Protein AF-0000000071057490 (afdb_homodimer)

Radius of gyration: 34.48 Å; Cα contacts (8 Å, |Δi|>4): 664; chains: 2; bounding box: 101×82×71 Å

Organism: NCBI:txid439219

Solvent-accessible surface area (backbone atoms only — not comparable to full-atom values): 21122 Å² total; per-residue (Å²): 133,84,79,78,72,86,72,80,67,84,84,79,82,77,81,83,84,81,91,84,91,86,88,76,83,76,78,80,78,75,82,72,81,74,78,77,76,76,71,75,70,73,74,67,72,76,76,74,63,45,72,50,43,46,76,48,60,67,38,75,77,43,77,57,92,51,34,35,33,28,33,66,34,67,44,86,54,95,62,36,31,32,47,34,30,40,39,36,25,67,35,94,52,47,31,36,37,37,67,39,81,37,26,46,68,84,43,65,52,44,97,86,29,62,36,70,51,48,78,48,72,44,52,44,63,36,71,53,73,50,60,42,30,38,33,48,67,29,31,53,73,69,70,48,88,70,81,47,34,43,34,29,27,41,35,36,26,40,56,42,79,42,77,77,48,74,44,40,36,37,36,36,48,73,72,86,124,138,84,85,78,73,82,77,84,71,81,73,76,78,75,80,80,69,69,75,67,82,75,84,74,80,77,76,81,80,73,83,71,80,74,76,76,74,76,71,76,70,73,71,67,71,78,75,74,65,47,72,51,45,48,77,49,60,66,38,74,75,43,78,56,91,50,35,36,34,27,31,66,34,66,46,86,52,96,61,36,32,32,47,34,30,40,39,37,25,67,34,95,52,47,30,37,35,36,66,40,82,38,28,46,69,85,43,64,52,43,97,86,29,62,36,70,52,47,77,47,73,43,53,43,63,36,70,51,73,50,61,42,29,36,33,46,66,30,30,53,73,68,70,48,87,71,81,47,36,43,33,29,27,41,35,36,27,40,55,44,79,40,76,75,46,73,43,40,36,37,37,37,48,72,71,86,124

Sequence (354 aa):
MKKKFLALLLTFFALCLLIACANNSQTDKSTSETKSSSQSKNQAKETNTLEFSTDDLDKVIYDKGGVKISFLGFEEGDYNHTLKFAYENQTDKDYDLQARNGAVNGIDESDDYDFIIYSDSLEANTSSEGGPKISLSALENADISQLETISFTLKIIYDITETIDEIPIQITVANQEMKKKFLALLLTFFALCLLIACANNSQTDKSTSETKSSSQSKNQAKETNTLEFSTDDLDKVIYDKGGVKISFLGFEEGDYNHTLKFAYENQTDKDYDLQARNGAVNGIDESDDYDFIIYSDSLEANTSSEGGPKISLSALENADISQLETISFTLKIIYDITETIDEIPIQITVANQE

pLDDT: mean 77.79, std 30.37, range [19.75, 98.94]

Foldseek 3Di:
DCDDDDPVVDDDPDPDDDDDDDDDDDPDPDPPPPPPPPPPPPPPPPPDDDDDDQPPAQQWPDDPDQKTKGWHGWADDDFKIWGKIKITHAAQFKKKKDWAQKDWPNHTDDPLAPFKDDIDMDHYRDIDMGGIIGGPVSCVSVVNPDTDDIDTDIDIGGDDDDDPDDDDDDDDDDDDD/DDDPDDDPDPPVPDDPVPPDDDDDDDDDPPPPPPPPPPPPPPPPPPPDDDDDDQPPAQQWPDDPDQKTKGWHGWADDDFWIWGKIKITHAAQFKKKKDWAQKDWPNHTDDPLAPFKDDIDMDHHRDIDMGGIIGGPVSCVSVVNPDTDDIDTDIDIGGDDDDDPDDDDDDDDDDDDD

Secondary structure (DSSP, 8-state):
-----------------------------------------------PPEEEETT-TT-EEEEETTEEEEEEEEE--SSEEEEEEEEEE-SSS-EEEEEEEEEETTEEP-SS---EE-EEEE-TTEEEEE--EEEHHHHHHTT--S--EEEEEEEEEEEEEEEEEEEEEEEE-----/-----------------GGG---------------------------PPEEEETT-TT-EEEEETTEEEEEEEEE--SSEEEEEEEEEE-SSS-EEEEEEEEEETTEEP-SS---EE-EEEE-TTEEEEE--EEEHHHHHHTT--S--EEEEEEEEEEEEEEEEEEEEEEEE-----

Nearest PDB structures (foldseek):
  1l4i-assembly1_B  TM=5.585E-01  e=4.517E-01  Escherichia coli
  4dwh-assembly1_A  TM=5.228E-01  e=6.270E-01  Escherichia coli
  3bwu-assembly1_C  TM=5.186E-01  e=7.804E-01  Escherichia coli K-12
  7szo-assembly2_I  TM=4.561E-01  e=1.083E+00  Escherichia coli
  4j3o-assembly1_C  TM=4.600E-01  e=2.599E+00  Escherichia coli K-12

Structure (mmCIF, N/CA/C/O backbone):
data_AF-0000000071057490-model_v1
#
loop_
_entity.id
_entity.type
_entity.pdbx_description
1 polymer 'DUF5067 domain-containing protein'
#
loop_
_atom_site.group_PDB
_atom_site.id
_atom_site.type_symbol
_atom_site.label_atom_id
_atom_site.label_alt_id
_atom_site.label_comp_id
_atom_site.label_asym_id
_atom_site.label_entity_id
_atom_site.label_seq_id
_atom_site.pdbx_PDB_ins_code
_atom_site.Cartn_x
_atom_site.Cartn_y
_atom_site.Cartn_z
_atom_site.occupancy
_atom_site.B_iso_or_equiv
_atom_site.auth_seq_id
_atom_site.auth_comp_id
_atom_site.auth_asym_id
_atom_site.auth_atom_id
_atom_site.pdbx_PDB_model_num
ATOM 1 N N . MET A 1 1 ? 25.469 -37.812 30.062 1 19.75 1 MET A N 1
ATOM 2 C CA . MET A 1 1 ? 24.719 -38.5 31.109 1 19.75 1 MET A CA 1
ATOM 3 C C . MET A 1 1 ? 23.25 -38.062 31.094 1 19.75 1 MET A C 1
ATOM 5 O O . MET A 1 1 ? 22.875 -37.125 30.375 1 19.75 1 MET A O 1
ATOM 9 N N . LYS A 1 2 ? 22.578 -37.938 32.25 1 26.22 2 LYS A N 1
ATOM 10 C CA . LYS A 1 2 ? 21.375 -38.344 32.938 1 26.22 2 LYS A CA 1
ATOM 11 C C . LYS A 1 2 ? 20.266 -37.312 32.781 1 26.22 2 LYS A C 1
ATOM 13 O O . LYS A 1 2 ? 19.891 -36.656 33.75 1 26.22 2 LYS A O 1
ATOM 18 N N . LYS A 1 3 ? 20.188 -36.594 31.578 1 23.62 3 LYS A N 1
ATOM 19 C CA . LYS A 1 3 ? 19.391 -35.375 31.609 1 23.62 3 LYS A CA 1
ATOM 20 C C . LYS A 1 3 ? 17.922 -35.688 31.875 1 23.62 3 LYS A C 1
ATOM 22 O O . LYS A 1 3 ? 17.344 -36.562 31.219 1 23.62 3 LYS A O 1
ATOM 27 N N . LYS A 1 4 ? 17.266 -35.156 32.812 1 25.94 4 LYS A N 1
ATOM 28 C CA . LYS A 1 4 ? 16.172 -35.312 33.781 1 25.94 4 LYS A CA 1
ATOM 29 C C . LYS A 1 4 ? 14.82 -35.188 33.062 1 25.94 4 LYS A C 1
ATOM 31 O O . LYS A 1 4 ? 13.773 -35.469 33.656 1 25.94 4 LYS A O 1
ATOM 36 N N . PHE A 1 5 ? 14.742 -34.438 31.875 1 22.05 5 PHE A N 1
ATOM 37 C CA . PHE A 1 5 ? 13.578 -33.594 32 1 22.05 5 PHE A CA 1
ATOM 38 C C . PHE A 1 5 ? 12.289 -34.406 31.922 1 22.05 5 PHE A C 1
ATOM 40 O O . PHE A 1 5 ? 11.398 -34.219 32.75 1 22.05 5 PHE A O 1
ATOM 47 N N . LEU A 1 6 ? 11.805 -34.688 30.672 1 25.38 6 LEU A N 1
ATOM 48 C CA . LEU A 1 6 ? 10.578 -34.156 30.094 1 25.38 6 LEU A CA 1
ATOM 49 C C . LEU A 1 6 ? 9.43 -35.156 30.266 1 25.38 6 LEU A C 1
ATOM 51 O O . LEU A 1 6 ? 9.07 -35.875 29.328 1 25.38 6 LEU A O 1
ATOM 55 N N . ALA A 1 7 ? 9.273 -35.812 31.438 1 26.48 7 ALA A N 1
ATOM 56 C CA . ALA A 1 7 ? 8.414 -37 31.5 1 26.48 7 ALA A CA 1
ATOM 57 C C . ALA A 1 7 ? 6.941 -36.594 31.547 1 26.48 7 ALA A C 1
ATOM 59 O O . ALA A 1 7 ? 6.281 -36.781 32.562 1 26.48 7 ALA A O 1
ATOM 60 N N . LEU A 1 8 ? 6.465 -35.5 30.891 1 27.38 8 LEU A N 1
ATOM 61 C CA . LEU A 1 8 ? 5.184 -35 31.391 1 27.38 8 LEU A CA 1
ATOM 62 C C . LEU A 1 8 ? 4.078 -36.031 31.109 1 27.38 8 LEU A C 1
ATOM 64 O O . LEU A 1 8 ? 3.564 -36.094 30 1 27.38 8 LEU A O 1
ATOM 68 N N . LEU A 1 9 ? 4.086 -37.281 31.438 1 24.61 9 LEU A N 1
ATOM 69 C CA . LEU A 1 9 ? 3.135 -38.25 30.953 1 24.61 9 LEU A CA 1
ATOM 70 C C . LEU A 1 9 ? 1.786 -38.094 31.641 1 24.61 9 LEU A C 1
ATOM 72 O O . LEU A 1 9 ? 0.888 -38.938 31.469 1 24.61 9 LEU A O 1
ATOM 76 N N . LEU A 1 10 ? 1.421 -36.812 32.281 1 26.03 10 LEU A N 1
ATOM 77 C CA . LEU A 1 10 ? 0.544 -37.156 33.375 1 26.03 10 LEU A CA 1
ATOM 78 C C . LEU A 1 10 ? -0.677 -37.938 32.906 1 26.03 10 LEU A C 1
ATOM 80 O O . LEU A 1 10 ? -1.116 -37.75 31.75 1 26.03 10 LEU A O 1
ATOM 84 N N . THR A 1 11 ? -1.466 -38.594 33.844 1 24.05 11 THR A N 1
ATOM 85 C CA . THR A 1 11 ? -2.291 -39.719 34.25 1 24.05 11 THR A CA 1
ATOM 86 C C . THR A 1 11 ? -3.738 -39.531 33.812 1 24.05 11 THR A C 1
ATOM 88 O O . THR A 1 11 ? -4.18 -38.406 33.594 1 24.05 11 THR A O 1
ATOM 91 N N . PHE A 1 12 ? -4.555 -40.594 33.688 1 25.7 12 PHE A N 1
ATOM 92 C CA . PHE A 1 12 ? -5.621 -41.438 33.156 1 25.7 12 PHE A CA 1
ATOM 93 C C . PHE A 1 12 ? -6.941 -41.125 33.875 1 25.7 12 PHE A C 1
ATOM 95 O O . PHE A 1 12 ? -7.918 -41.875 33.688 1 25.7 12 PHE A O 1
ATOM 102 N N . PHE A 1 13 ? -7.109 -39.875 34.594 1 24.19 13 PHE A N 1
ATOM 103 C CA . PHE A 1 13 ? -8.023 -40.188 35.688 1 24.19 13 PHE A CA 1
ATOM 104 C C . PHE A 1 13 ? -9.406 -40.531 35.156 1 24.19 13 PHE A C 1
ATOM 106 O O . PHE A 1 13 ? -9.93 -39.812 34.281 1 24.19 13 PHE A O 1
ATOM 113 N N . ALA A 1 14 ? -9.961 -41.656 35.531 1 24.67 14 ALA A N 1
ATOM 114 C CA . ALA A 1 14 ? -11.078 -42.562 35.375 1 24.67 14 ALA A CA 1
ATOM 115 C C . ALA A 1 14 ? -12.391 -41.938 35.812 1 24.67 14 ALA A C 1
ATOM 117 O O . ALA A 1 14 ? -12.656 -41.875 37.031 1 24.67 14 ALA A O 1
ATOM 118 N N . LEU A 1 15 ? -12.758 -40.719 35.219 1 25.06 15 LEU A N 1
ATOM 119 C CA . LEU A 1 15 ? -13.945 -40.125 35.812 1 25.06 15 LEU A CA 1
ATOM 120 C C . LEU A 1 15 ? -15.086 -41.125 35.906 1 25.06 15 LEU A C 1
ATOM 122 O O . LEU A 1 15 ? -15.383 -41.844 34.938 1 25.06 15 LEU A O 1
ATOM 126 N N . CYS A 1 16 ? -15.711 -41.125 37.094 1 23.33 16 CYS A N 1
ATOM 127 C CA . CYS A 1 16 ? -16.656 -41.906 37.875 1 23.33 16 CYS A CA 1
ATOM 128 C C . CYS A 1 16 ? -18 -42.031 37.156 1 23.33 16 CYS A C 1
ATOM 130 O O . CYS A 1 16 ? -18.406 -41.125 36.438 1 23.33 16 CYS A O 1
ATOM 132 N N . LEU A 1 17 ? -18.719 -43.156 37.469 1 23.39 17 LEU A N 1
ATOM 133 C CA . LEU A 1 17 ? -19.719 -44.094 37.031 1 23.39 17 LEU A CA 1
ATOM 134 C C . LEU A 1 17 ? -21.109 -43.469 37.062 1 23.39 17 LEU A C 1
ATOM 136 O O . LEU A 1 17 ? -21.875 -43.594 36.094 1 23.39 17 LEU A O 1
ATOM 140 N N . LEU A 1 18 ? -21.703 -43.188 38.344 1 21.59 18 LEU A N 1
ATOM 141 C CA . LEU A 1 18 ? -22.844 -44 38.719 1 21.59 18 LEU A CA 1
ATOM 142 C C . LEU A 1 18 ? -24.141 -43.438 38.125 1 21.59 18 LEU A C 1
ATOM 144 O O . LEU A 1 18 ? -24.906 -44.156 37.5 1 21.59 18 LEU A O 1
ATOM 148 N N . ILE A 1 19 ? -24.906 -42.406 38.906 1 24.92 19 ILE A N 1
ATOM 149 C CA . ILE A 1 19 ? -26.141 -42.75 39.625 1 24.92 19 ILE A CA 1
ATOM 150 C C . ILE A 1 19 ? -27.328 -42.594 38.656 1 24.92 19 ILE A C 1
ATOM 152 O O . ILE A 1 19 ? -27.312 -41.719 37.781 1 24.92 19 ILE A O 1
ATOM 156 N N . ALA A 1 20 ? -28.547 -43.312 38.969 1 24 20 ALA A N 1
ATOM 157 C CA . ALA A 1 20 ? -29.688 -44 38.406 1 24 20 ALA A CA 1
ATOM 158 C C . ALA A 1 20 ? -30.812 -43.031 38.062 1 24 20 ALA A C 1
ATOM 160 O O . ALA A 1 20 ? -31.312 -43.031 36.938 1 24 20 ALA A O 1
ATOM 161 N N . CYS A 1 21 ? -31.656 -42.531 39.156 1 24.22 21 CYS A N 1
ATOM 162 C CA . CYS A 1 21 ? -33.062 -42.875 39.188 1 24.22 21 CYS A CA 1
ATOM 163 C C . CYS A 1 21 ? -33.875 -41.906 38.312 1 24.22 21 CYS A C 1
ATOM 165 O O . CYS A 1 21 ? -33.406 -40.844 37.969 1 24.22 21 CYS A O 1
ATOM 167 N N . ALA A 1 22 ? -35.281 -41.531 38.844 1 22.08 22 ALA A N 1
ATOM 168 C CA . ALA A 1 22 ? -36.656 -41.812 38.5 1 22.08 22 ALA A CA 1
ATOM 169 C C . ALA A 1 22 ? -37.312 -40.594 37.812 1 22.08 22 ALA A C 1
ATOM 171 O O . ALA A 1 22 ? -37.969 -40.75 36.781 1 22.08 22 ALA A O 1
ATOM 172 N N . ASN A 1 23 ? -37.625 -39.406 38.594 1 22.94 23 ASN A N 1
ATOM 173 C CA . ASN A 1 23 ? -39.031 -39.031 38.75 1 22.94 23 ASN A CA 1
ATOM 174 C C . ASN A 1 23 ? -39.531 -38.219 37.562 1 22.94 23 ASN A C 1
ATOM 176 O O . ASN A 1 23 ? -38.75 -37.5 36.906 1 22.94 23 ASN A O 1
ATOM 180 N N . ASN A 1 24 ? -40.969 -38.156 37.312 1 22.31 24 ASN A N 1
ATOM 181 C CA . ASN A 1 24 ? -42 -38.062 36.312 1 22.31 24 ASN A CA 1
ATOM 182 C C . ASN A 1 24 ? -42.312 -36.625 35.969 1 22.31 24 ASN A C 1
ATOM 184 O O . ASN A 1 24 ? -43.125 -36.344 35.062 1 22.31 24 ASN A O 1
ATOM 188 N N . SER A 1 25 ? -41.875 -35.562 36.781 1 22.62 25 SER A N 1
ATOM 189 C CA . SER A 1 25 ? -42.938 -34.562 36.781 1 22.62 25 SER A CA 1
ATOM 190 C C . SER A 1 25 ? -43.125 -33.938 35.406 1 22.62 25 SER A C 1
ATOM 192 O O . SER A 1 25 ? -42.156 -33.781 34.656 1 22.62 25 SER A O 1
ATOM 194 N N . GLN A 1 26 ? -44.344 -33.594 35 1 23.61 26 GLN A N 1
ATOM 195 C CA . GLN A 1 26 ? -45.156 -33.281 33.812 1 23.61 26 GLN A CA 1
ATOM 196 C C . GLN A 1 26 ? -44.844 -31.859 33.344 1 23.61 26 GLN A C 1
ATOM 198 O O . GLN A 1 26 ? -45.781 -31.047 33.188 1 23.61 26 GLN A O 1
ATOM 203 N N . THR A 1 27 ? -43.656 -31.266 33.531 1 23 27 THR A N 1
ATOM 204 C CA . THR A 1 27 ? -43.781 -29.828 33.344 1 23 27 THR A CA 1
ATOM 205 C C . THR A 1 27 ? -44.188 -29.5 31.906 1 23 27 THR A C 1
ATOM 207 O O . THR A 1 27 ? -43.75 -30.156 30.969 1 23 27 THR A O 1
ATOM 210 N N . ASP A 1 28 ? -45.25 -28.625 31.812 1 24 28 ASP A N 1
ATOM 211 C CA . ASP A 1 28 ? -46 -28 30.719 1 24 28 ASP A CA 1
ATOM 212 C C . ASP A 1 28 ? -45.062 -27.234 29.797 1 24 28 ASP A C 1
ATOM 214 O O . ASP A 1 28 ? -44.281 -26.391 30.234 1 24 28 ASP A O 1
ATOM 218 N N . LYS A 1 29 ? -44.688 -27.766 28.625 1 25.08 29 LYS A N 1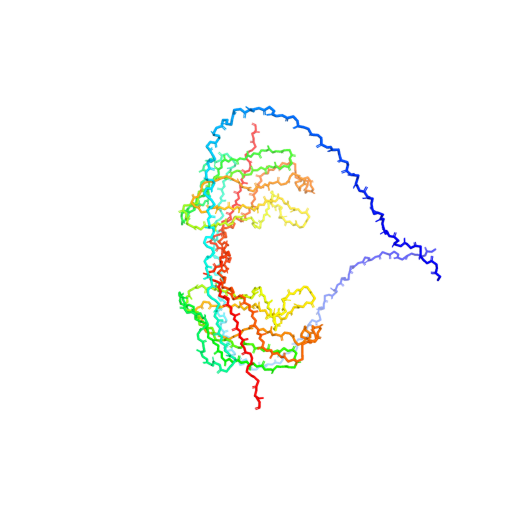
ATOM 219 C CA . LYS A 1 29 ? -43.781 -27.375 27.562 1 25.08 29 LYS A CA 1
ATOM 220 C C . LYS A 1 29 ? -44.219 -26.094 26.875 1 25.08 29 LYS A C 1
ATOM 222 O O 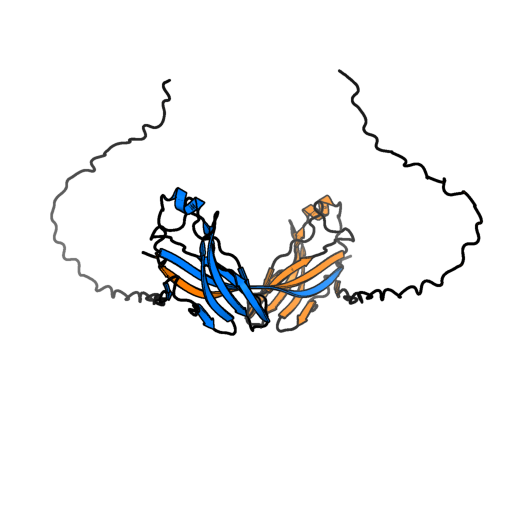. LYS A 1 29 ? -45.25 -26.047 26.25 1 25.08 29 LYS A O 1
ATOM 227 N N . SER A 1 30 ? -44.031 -24.906 27.641 1 25.75 30 SER A N 1
ATOM 228 C CA . SER A 1 30 ? -44.25 -23.656 26.906 1 25.75 30 SER A CA 1
ATOM 229 C C . SER A 1 30 ? -43.469 -23.641 25.594 1 25.75 30 SER A C 1
ATOM 231 O O . SER A 1 30 ? -42.312 -24.047 25.562 1 25.75 30 SER A O 1
ATOM 233 N N . THR A 1 31 ? -44.188 -23.531 24.438 1 25.38 31 THR A N 1
ATOM 234 C CA . THR A 1 31 ? -43.844 -23.562 23.016 1 25.38 31 THR A CA 1
ATOM 235 C C . THR A 1 31 ? -42.906 -22.406 22.672 1 25.38 31 THR A C 1
ATOM 237 O O . THR A 1 31 ? -43.281 -21.234 22.781 1 25.38 31 THR A O 1
ATOM 240 N N . SER A 1 32 ? -41.656 -22.391 23.203 1 25.7 32 SER A N 1
ATOM 241 C CA . SER A 1 32 ? -40.688 -21.391 22.797 1 25.7 32 SER A CA 1
ATOM 242 C C . SER A 1 32 ? -40.531 -21.359 21.281 1 25.7 32 SER A C 1
ATOM 244 O O . SER A 1 32 ? -40.219 -22.375 20.656 1 25.7 32 SER A O 1
ATOM 246 N N . GLU A 1 33 ? -41.281 -20.375 20.594 1 27.72 33 GLU A N 1
ATOM 247 C CA . GLU A 1 33 ? -41.094 -20.094 19.172 1 27.72 33 GLU A CA 1
ATOM 248 C C . GLU A 1 33 ? -39.625 -19.844 18.859 1 27.72 33 GLU A C 1
ATOM 250 O O . GLU A 1 33 ? -39 -18.984 19.484 1 27.72 33 GLU A O 1
ATOM 255 N N . THR A 1 34 ? -38.906 -20.875 18.547 1 28.08 34 THR A N 1
ATOM 256 C CA . THR A 1 34 ? -37.531 -20.859 18.031 1 28.08 34 THR A CA 1
ATOM 257 C C . THR A 1 34 ? -37.406 -19.938 16.812 1 28.08 34 THR A C 1
ATOM 259 O O . THR A 1 34 ? -38.094 -20.156 15.805 1 28.08 34 THR A O 1
ATOM 262 N N . LYS A 1 35 ? -37.219 -18.562 17.047 1 28.81 35 LYS A N 1
ATOM 263 C CA . LYS A 1 35 ? -36.75 -17.672 15.969 1 28.81 35 LYS A CA 1
ATOM 264 C C . LYS A 1 35 ? -35.656 -18.312 15.148 1 28.81 35 LYS A C 1
ATOM 266 O O . LYS A 1 35 ? -34.625 -18.75 15.695 1 28.81 35 LYS A O 1
ATOM 271 N N . SER A 1 36 ? -36.031 -18.875 13.969 1 27.59 36 SER A N 1
ATOM 272 C CA . SER A 1 36 ? -35.156 -19.422 12.922 1 27.59 36 SER A CA 1
ATOM 273 C C . SER A 1 36 ? -34.062 -18.438 12.562 1 27.59 36 SER A C 1
ATOM 275 O O . SER A 1 36 ? -34.312 -17.266 12.258 1 27.59 36 SER A O 1
ATOM 277 N N . SER A 1 37 ? -32.906 -18.5 13.32 1 30.33 37 SER A N 1
ATOM 278 C CA . SER A 1 37 ? -31.672 -17.859 12.898 1 30.33 37 SER A CA 1
ATOM 279 C C . SER A 1 37 ? -31.406 -18.109 11.414 1 30.33 37 SER A C 1
ATOM 281 O O . SER A 1 37 ? -31.344 -19.25 10.969 1 30.33 37 SER A O 1
ATOM 283 N N . SER A 1 38 ? -31.969 -17.203 10.609 1 31.58 38 SER A N 1
ATOM 284 C CA . SER A 1 38 ? -31.562 -17.156 9.203 1 31.58 38 SER A CA 1
ATOM 285 C C . SER A 1 38 ? -30.047 -17.188 9.07 1 31.58 38 SER A C 1
ATOM 287 O O . SER A 1 38 ? -29.359 -16.297 9.562 1 31.58 38 SER A O 1
ATOM 289 N N . GLN A 1 39 ? -29.422 -18.359 9.164 1 29.81 39 GLN A N 1
ATOM 290 C CA . GLN A 1 39 ? -28.047 -18.562 8.719 1 29.81 39 GLN A CA 1
ATOM 291 C C . GLN A 1 39 ? -27.828 -17.953 7.332 1 29.81 39 GLN A C 1
ATOM 293 O O . GLN A 1 39 ? -28.547 -18.297 6.387 1 29.81 39 GLN A O 1
ATOM 298 N N . SER A 1 40 ? -27.547 -16.672 7.312 1 34.28 40 SER A N 1
ATOM 299 C CA . SER A 1 40 ? -26.984 -16.156 6.07 1 34.28 40 SER A CA 1
ATOM 300 C C . SER A 1 40 ? -25.938 -17.109 5.492 1 34.28 40 SER A C 1
ATOM 302 O O . SER A 1 40 ? -24.922 -17.375 6.125 1 34.28 40 SER A O 1
ATOM 304 N N . LYS A 1 41 ? -26.469 -18.156 4.707 1 33.38 41 LYS A N 1
ATOM 305 C CA . LYS A 1 41 ? -25.547 -18.922 3.869 1 33.38 41 LYS A CA 1
ATOM 306 C C . LYS A 1 41 ? -24.562 -18.016 3.15 1 33.38 41 LYS A C 1
ATOM 308 O O . LYS A 1 41 ? -24.969 -17.094 2.426 1 33.38 41 LYS A O 1
ATOM 313 N N . ASN A 1 42 ? -23.438 -17.703 3.711 1 32.72 42 ASN A N 1
ATOM 314 C CA . ASN A 1 42 ? -22.312 -17.297 2.881 1 32.72 42 ASN A CA 1
ATOM 315 C C . ASN A 1 42 ? -22.297 -18.031 1.549 1 32.72 42 ASN A C 1
ATOM 317 O O . ASN A 1 42 ? -22.062 -19.25 1.51 1 32.72 42 ASN A O 1
ATOM 321 N N . GLN A 1 43 ? -23.281 -17.766 0.688 1 31.52 43 GLN A N 1
ATOM 322 C CA . GLN A 1 43 ? -23.031 -18.312 -0.642 1 31.52 43 GLN A CA 1
ATOM 323 C C . GLN A 1 43 ? -21.547 -18.234 -0.992 1 31.52 43 GLN A C 1
ATOM 325 O O . GLN A 1 43 ? -21.016 -17.141 -1.229 1 31.52 43 GLN A O 1
ATOM 330 N N . ALA A 1 44 ? -20.844 -19.109 -0.556 1 38.66 44 ALA A N 1
ATOM 331 C CA . ALA A 1 44 ? -19.484 -19.297 -1.066 1 38.66 44 ALA A CA 1
ATOM 332 C C . ALA A 1 44 ? -19.438 -19.156 -2.586 1 38.66 44 ALA A C 1
ATOM 334 O O . ALA A 1 44 ? -20.094 -19.922 -3.301 1 38.66 44 ALA A O 1
ATOM 335 N N . LYS A 1 45 ? -19.391 -17.969 -3.119 1 43.88 45 LYS A N 1
ATOM 336 C CA . LYS A 1 45 ? -19.078 -17.875 -4.543 1 43.88 45 LYS A CA 1
ATOM 337 C C . LYS A 1 45 ? -18.25 -19.078 -5 1 43.88 45 LYS A C 1
ATOM 339 O O . LYS A 1 45 ? -17.141 -19.281 -4.516 1 43.88 45 LYS A O 1
ATOM 344 N N . GLU A 1 46 ? -18.812 -20.094 -5.332 1 49.59 46 GLU A N 1
ATOM 345 C CA . GLU A 1 46 ? -18.094 -21.219 -5.93 1 49.59 46 GLU A CA 1
ATOM 346 C C . GLU A 1 46 ? -17 -20.719 -6.875 1 49.59 46 GLU A C 1
ATOM 348 O O . GLU A 1 46 ? -17.297 -20.234 -7.965 1 49.59 46 GLU A O 1
ATOM 353 N N . THR A 1 47 ? -16.031 -20.094 -6.395 1 65.81 47 THR A N 1
ATOM 354 C CA . THR A 1 47 ? -14.945 -19.703 -7.293 1 65.81 47 THR A CA 1
ATOM 355 C C . THR A 1 47 ? -14.43 -20.922 -8.07 1 65.81 47 THR A C 1
ATOM 357 O O . THR A 1 47 ? -13.984 -21.906 -7.473 1 65.81 47 THR A O 1
ATOM 360 N N . ASN A 1 48 ? -14.891 -21.062 -9.383 1 88.88 48 ASN A N 1
ATOM 361 C CA . ASN A 1 48 ? -14.438 -22.125 -10.266 1 88.88 48 ASN A CA 1
ATOM 362 C C . ASN A 1 48 ? -12.93 -22.047 -10.5 1 88.88 48 ASN A C 1
ATOM 364 O O . ASN A 1 48 ? -12.406 -21 -10.852 1 88.88 48 ASN A O 1
ATOM 368 N N . THR A 1 49 ? -12.227 -23.109 -10.203 1 97.44 49 THR A N 1
ATOM 369 C CA . THR A 1 49 ? -10.789 -23.25 -10.414 1 97.44 49 THR A CA 1
ATOM 370 C C . THR A 1 49 ? -10.469 -23.375 -11.898 1 97.44 49 THR A C 1
ATOM 372 O O . THR A 1 49 ? -11.102 -24.141 -12.617 1 97.44 49 THR A O 1
ATOM 375 N N . LEU A 1 50 ? -9.617 -22.562 -12.406 1 98.5 50 LEU A N 1
ATOM 376 C CA . LEU A 1 50 ? -9.102 -22.688 -13.766 1 98.5 50 LEU A CA 1
ATOM 377 C C . LEU A 1 50 ? -8.109 -23.844 -13.867 1 98.5 50 LEU A C 1
ATOM 379 O O . LEU A 1 50 ? -7.062 -23.828 -13.211 1 98.5 50 LEU A O 1
ATOM 383 N N . GLU A 1 51 ? -8.406 -24.812 -14.695 1 98.56 51 GLU A N 1
ATOM 384 C CA . GLU A 1 51 ? -7.543 -25.984 -14.859 1 98.56 51 GLU A CA 1
ATOM 385 C C . GLU A 1 51 ? -6.973 -26.062 -16.266 1 98.56 51 GLU A C 1
ATOM 387 O O . GLU A 1 51 ? -7.695 -25.859 -17.25 1 98.56 51 GLU A O 1
ATOM 392 N N . PHE A 1 52 ? -5.688 -26.312 -16.391 1 98.62 52 PHE A N 1
ATOM 393 C CA . PHE A 1 52 ? -5.051 -26.547 -17.688 1 98.62 52 PHE A CA 1
ATOM 394 C C . PHE A 1 52 ? -3.725 -27.281 -17.516 1 98.62 52 PHE A C 1
ATOM 396 O O . PHE A 1 52 ? -3.311 -27.562 -16.391 1 98.62 52 PHE A O 1
ATOM 403 N N . SER A 1 53 ? -3.111 -27.672 -18.609 1 98.62 53 SER A N 1
ATOM 404 C CA . SER A 1 53 ? -1.836 -28.375 -18.609 1 98.62 53 SER A CA 1
ATOM 405 C C . SER A 1 53 ? -0.703 -27.484 -19.094 1 98.62 53 SER A C 1
ATOM 407 O O . SER A 1 53 ? -0.947 -26.469 -19.766 1 98.62 53 SER A O 1
ATOM 409 N N . THR A 1 54 ? 0.519 -27.906 -18.781 1 98.44 54 THR A N 1
ATOM 410 C CA . THR A 1 54 ? 1.676 -27.109 -19.188 1 98.44 54 THR A CA 1
ATOM 411 C C . THR A 1 54 ? 1.843 -27.141 -20.703 1 98.44 54 THR A C 1
ATOM 413 O O . THR A 1 54 ? 2.605 -26.344 -21.25 1 98.44 54 THR A O 1
ATOM 416 N N . ASP A 1 55 ? 1.163 -28.016 -21.406 1 97.56 55 ASP A N 1
ATOM 417 C CA . ASP A 1 55 ? 1.245 -28.031 -22.859 1 97.56 55 ASP A CA 1
ATOM 418 C C . ASP A 1 55 ? 0.122 -27.203 -23.484 1 97.56 55 ASP A C 1
ATOM 420 O O . ASP A 1 55 ? 0.051 -27.062 -24.719 1 97.56 55 ASP A O 1
ATOM 424 N N . ASP A 1 56 ? -0.742 -26.625 -22.734 1 97.94 56 ASP A N 1
ATOM 425 C CA . ASP A 1 56 ? -1.814 -25.766 -23.219 1 97.94 56 ASP A CA 1
ATOM 426 C C . ASP A 1 56 ? -1.312 -24.344 -23.469 1 97.94 56 ASP A C 1
ATOM 428 O O . ASP A 1 56 ? -1.757 -23.406 -22.812 1 97.94 56 ASP A O 1
ATOM 432 N N . LEU A 1 57 ? -0.535 -24.172 -24.453 1 98.06 57 LEU A N 1
ATOM 433 C CA . LEU A 1 57 ? 0.064 -22.891 -24.766 1 98.06 57 LEU A CA 1
ATOM 434 C C . LEU A 1 57 ? -1.005 -21.875 -25.156 1 98.06 57 LEU A C 1
ATOM 436 O O . LEU A 1 57 ? -2.039 -22.234 -25.719 1 98.06 57 LEU A O 1
ATOM 440 N N . ASP A 1 58 ? -0.833 -20.625 -24.781 1 97.75 58 ASP A N 1
ATOM 441 C CA . ASP A 1 58 ? -1.663 -19.469 -25.094 1 97.75 58 ASP A CA 1
ATOM 442 C C . ASP A 1 58 ? -2.984 -19.516 -24.328 1 97.75 58 ASP A C 1
ATOM 444 O O . ASP A 1 58 ? -3.922 -18.781 -24.641 1 97.75 58 ASP A O 1
ATOM 448 N N . LYS A 1 59 ? -2.994 -20.484 -23.406 1 98.44 59 LYS A N 1
ATOM 449 C CA . LYS A 1 59 ? -4.156 -20.5 -22.516 1 98.44 59 LYS A CA 1
ATOM 450 C C . LYS A 1 59 ? -4.379 -19.125 -21.875 1 98.44 59 LYS A C 1
ATOM 452 O O . LYS A 1 59 ? -3.463 -18.562 -21.281 1 98.44 59 LYS A O 1
ATOM 457 N N . VAL A 1 60 ? -5.605 -18.562 -22.031 1 98.81 60 VAL A N 1
ATOM 458 C CA . VAL A 1 60 ? -5.945 -17.312 -21.375 1 98.81 60 VAL A CA 1
ATOM 459 C C . VAL A 1 60 ? -6.289 -17.562 -19.906 1 98.81 60 VAL A C 1
ATOM 461 O O . VAL A 1 60 ? -7.203 -18.344 -19.609 1 98.81 60 VAL A O 1
ATOM 464 N N . ILE A 1 61 ? -5.535 -16.969 -19.047 1 98.62 61 ILE A N 1
ATOM 465 C CA . ILE A 1 61 ? -5.699 -17.141 -17.609 1 98.62 61 ILE A CA 1
ATOM 466 C C . ILE A 1 61 ? -6.645 -16.062 -17.078 1 98.62 61 ILE A C 1
ATOM 468 O O . ILE A 1 61 ? -7.484 -16.344 -16.219 1 98.62 61 ILE A O 1
ATOM 472 N N . TYR A 1 62 ? -6.477 -14.852 -17.562 1 98.69 62 TYR A N 1
ATOM 473 C CA . TYR A 1 62 ? -7.25 -13.688 -17.141 1 98.69 62 TYR A CA 1
ATOM 474 C C . TYR A 1 62 ? -7.383 -12.688 -18.281 1 98.69 62 TYR A C 1
ATOM 476 O O . TYR A 1 62 ? -6.414 -12.422 -19 1 98.69 62 TYR A O 1
ATOM 484 N N . ASP A 1 63 ? -8.602 -12.164 -18.516 1 98.38 63 ASP A N 1
ATOM 485 C CA . ASP A 1 63 ? -8.859 -11.164 -19.547 1 98.38 63 ASP A CA 1
ATOM 486 C C . ASP A 1 63 ? -10.062 -10.289 -19.156 1 98.38 63 ASP A C 1
ATOM 488 O O . ASP A 1 63 ? -11.172 -10.523 -19.641 1 98.38 63 ASP A O 1
ATOM 492 N N . LYS A 1 64 ? -9.781 -9.43 -18.344 1 96.88 64 LYS A N 1
ATOM 493 C CA . LYS A 1 64 ? -10.844 -8.547 -17.859 1 96.88 64 LYS A CA 1
ATOM 494 C C . LYS A 1 64 ? -10.312 -7.137 -17.625 1 96.88 64 LYS A C 1
ATOM 496 O O . LYS A 1 64 ? -9.195 -6.969 -17.125 1 96.88 64 LYS A O 1
ATOM 501 N N . GLY A 1 65 ? -11.047 -6.094 -17.984 1 94.38 65 GLY A N 1
ATOM 502 C CA . GLY A 1 65 ? -10.781 -4.727 -17.578 1 94.38 65 GLY A CA 1
ATOM 503 C C . GLY A 1 65 ? -9.5 -4.16 -18.172 1 94.38 65 GLY A C 1
ATOM 504 O O . GLY A 1 65 ? -8.812 -3.363 -17.531 1 94.38 65 GLY A O 1
ATOM 505 N N . GLY A 1 66 ? -9.016 -4.633 -19.328 1 97.12 66 GLY A N 1
ATOM 506 C CA . GLY A 1 66 ? -7.812 -4.129 -19.969 1 97.12 66 GLY A CA 1
ATOM 507 C C . GLY A 1 66 ? -6.559 -4.871 -19.547 1 97.12 66 GLY A C 1
ATOM 508 O O . GLY A 1 66 ? -5.461 -4.547 -20 1 97.12 66 GLY A O 1
ATOM 509 N N . VAL A 1 67 ? -6.758 -5.793 -18.656 1 98.06 67 VAL A N 1
ATOM 510 C CA . VAL A 1 67 ? -5.648 -6.637 -18.234 1 98.06 67 VAL A CA 1
ATOM 511 C C . VAL A 1 67 ? -5.812 -8.039 -18.812 1 98.06 67 VAL A C 1
ATOM 513 O O . VAL A 1 67 ? -6.887 -8.633 -18.719 1 98.06 67 VAL A O 1
ATOM 516 N N . LYS A 1 68 ? -4.777 -8.523 -19.406 1 98.75 68 LYS A N 1
ATOM 517 C CA . LYS A 1 68 ? -4.785 -9.867 -19.984 1 98.75 68 LYS A CA 1
ATOM 518 C C . LYS A 1 68 ? -3.539 -10.648 -19.562 1 98.75 68 LYS A C 1
ATOM 520 O O . LYS A 1 68 ? -2.428 -10.117 -19.594 1 98.75 68 LYS A O 1
ATOM 525 N N . ILE A 1 69 ? -3.723 -11.875 -19.078 1 98.81 69 ILE A N 1
ATOM 526 C CA . ILE A 1 69 ? -2.652 -12.797 -18.719 1 98.81 69 ILE A CA 1
ATOM 527 C C . ILE A 1 69 ? -2.832 -14.117 -19.469 1 98.81 69 ILE A C 1
ATOM 529 O O . ILE A 1 69 ? -3.916 -14.703 -19.453 1 98.81 69 ILE A O 1
ATOM 533 N N . SER A 1 70 ? -1.84 -14.508 -20.156 1 98.94 70 SER A N 1
ATOM 534 C CA . SER A 1 70 ? -1.875 -15.773 -20.875 1 98.94 70 SER A CA 1
ATOM 535 C C . SER A 1 70 ? -0.647 -16.625 -20.562 1 98.94 70 SER A C 1
ATOM 537 O O . SER A 1 70 ? 0.403 -16.094 -20.203 1 98.94 70 SER A O 1
ATOM 539 N N . PHE A 1 71 ? -0.843 -17.906 -20.766 1 98.88 71 PHE A N 1
ATOM 540 C CA . PHE A 1 71 ? 0.21 -18.875 -20.469 1 98.88 71 PHE A CA 1
ATOM 541 C C . PHE A 1 71 ? 1.112 -19.078 -21.688 1 98.88 71 PHE A C 1
ATOM 543 O O . PHE A 1 71 ? 0.632 -19.359 -22.781 1 98.88 71 PHE A O 1
ATOM 550 N N . LEU A 1 72 ? 2.438 -18.922 -21.469 1 98.75 72 LEU A N 1
ATOM 551 C CA . LEU A 1 72 ? 3.396 -19.031 -22.562 1 98.75 72 LEU A CA 1
ATOM 552 C C . LEU A 1 72 ? 4.09 -20.391 -22.531 1 98.75 72 LEU A C 1
ATOM 554 O O . LEU A 1 72 ? 4.656 -20.828 -23.531 1 98.75 72 LEU A O 1
ATOM 558 N N . GLY A 1 73 ? 4.168 -20.984 -21.312 1 98.38 73 GLY A N 1
ATOM 559 C CA . GLY A 1 73 ? 4.828 -22.281 -21.25 1 98.38 73 GLY A CA 1
ATOM 560 C C . GLY A 1 73 ? 5.492 -22.547 -19.906 1 98.38 73 GLY A C 1
ATOM 561 O O . GLY A 1 73 ? 5.438 -21.703 -19 1 98.38 73 GLY A O 1
ATOM 562 N N . PHE A 1 74 ? 5.953 -23.719 -19.781 1 98.44 74 PHE A N 1
ATOM 563 C CA . PHE A 1 74 ? 6.66 -24.219 -18.609 1 98.44 74 PHE A CA 1
ATOM 564 C C . PHE A 1 74 ? 8.141 -24.406 -18.906 1 98.44 74 PHE A C 1
ATOM 566 O O . PHE A 1 74 ? 8.508 -25.125 -19.828 1 98.44 74 PHE A O 1
ATOM 573 N N . GLU A 1 75 ? 8.992 -23.641 -18.109 1 97.44 75 GLU A N 1
ATOM 574 C CA . GLU A 1 75 ? 10.438 -23.703 -18.312 1 97.44 75 GLU A CA 1
ATOM 575 C C . GLU A 1 75 ? 11.148 -24.344 -17.125 1 97.44 75 GLU A C 1
ATOM 577 O O . GLU A 1 75 ? 11.023 -23.875 -16 1 97.44 75 GLU A O 1
ATOM 582 N N . GLU A 1 76 ? 11.898 -25.375 -17.422 1 95.56 76 GLU A N 1
ATOM 583 C CA . GLU A 1 76 ? 12.695 -26.031 -16.391 1 95.56 76 GLU A CA 1
ATOM 584 C C . GLU A 1 76 ? 14.055 -25.359 -16.234 1 95.56 76 GLU A C 1
ATOM 586 O O . GLU A 1 76 ? 14.695 -25.016 -17.219 1 95.56 76 GLU A O 1
ATOM 591 N N . GLY A 1 77 ? 14.375 -25.047 -14.945 1 95.44 77 GLY A N 1
ATOM 592 C CA . GLY A 1 77 ? 15.688 -24.5 -14.648 1 95.44 77 GLY A CA 1
ATOM 593 C C . GLY A 1 77 ? 16.422 -25.266 -13.562 1 95.44 77 GLY A C 1
ATOM 594 O O . GLY A 1 77 ? 15.883 -26.203 -12.984 1 95.44 77 GLY A O 1
ATOM 595 N N . ASP A 1 78 ? 17.703 -24.844 -13.32 1 94.94 78 ASP A N 1
ATOM 596 C CA . ASP A 1 78 ? 18.578 -25.547 -12.391 1 94.94 78 ASP A CA 1
ATOM 597 C C . ASP A 1 78 ? 18.188 -25.266 -10.945 1 94.94 78 ASP A C 1
ATOM 599 O O . ASP A 1 78 ? 18.391 -26.109 -10.062 1 94.94 78 ASP A O 1
ATOM 603 N N . TYR A 1 79 ? 17.656 -24.078 -10.688 1 95.81 79 TYR A N 1
ATOM 604 C CA . TYR A 1 79 ? 17.312 -23.688 -9.328 1 95.81 79 TYR A CA 1
ATOM 605 C C . TYR A 1 79 ? 15.797 -23.578 -9.156 1 95.81 79 TYR A C 1
ATOM 607 O O . TYR A 1 79 ? 15.258 -23.875 -8.086 1 95.81 79 TYR A O 1
ATOM 615 N N . ASN A 1 80 ? 15.125 -23.188 -10.227 1 97.88 80 ASN A N 1
ATOM 616 C CA . ASN A 1 80 ? 13.672 -23.047 -10.258 1 97.88 80 ASN A CA 1
ATOM 617 C C . ASN A 1 80 ? 13.102 -23.469 -11.617 1 97.88 80 ASN A C 1
ATOM 619 O O . ASN A 1 80 ? 13.766 -23.312 -12.641 1 97.88 80 ASN A O 1
ATOM 623 N N . HIS A 1 81 ? 11.891 -24.031 -11.578 1 97.94 81 HIS A N 1
ATOM 624 C CA . HIS A 1 81 ? 11.047 -24.062 -12.766 1 97.94 81 HIS A CA 1
ATOM 625 C C . HIS A 1 81 ? 10.164 -22.828 -12.844 1 97.94 81 HIS A C 1
ATOM 627 O O . HIS A 1 81 ? 9.875 -22.203 -11.82 1 97.94 81 HIS A O 1
ATOM 633 N N . THR A 1 82 ? 9.812 -22.438 -14.055 1 98.38 82 THR A N 1
ATOM 634 C CA . THR A 1 82 ? 9.031 -21.219 -14.211 1 98.38 82 THR A CA 1
ATOM 635 C C . THR A 1 82 ? 7.789 -21.484 -15.062 1 98.38 82 THR A C 1
ATOM 637 O O . THR A 1 82 ? 7.875 -22.094 -16.125 1 98.38 82 THR A O 1
ATOM 640 N N . LEU A 1 83 ? 6.629 -21.172 -14.523 1 98.81 83 LEU A N 1
ATOM 641 C CA . LEU A 1 83 ? 5.457 -20.938 -15.352 1 98.81 83 LEU A CA 1
ATOM 642 C C . LEU A 1 83 ? 5.512 -19.578 -16.016 1 98.81 83 LEU A C 1
ATOM 644 O O . LEU A 1 83 ? 5.383 -18.547 -15.352 1 98.81 83 LEU A O 1
ATOM 648 N N . LYS A 1 84 ? 5.656 -19.578 -17.328 1 98.81 84 LYS A N 1
ATOM 649 C CA . LYS A 1 84 ? 5.832 -18.312 -18.031 1 98.81 84 LYS A CA 1
ATOM 650 C C . LYS A 1 84 ? 4.488 -17.734 -18.469 1 98.81 84 LYS A C 1
ATOM 652 O O . LYS A 1 84 ? 3.689 -18.422 -19.109 1 98.81 84 LYS A O 1
ATOM 657 N N . PHE A 1 85 ? 4.27 -16.5 -18.109 1 98.88 85 PHE A N 1
ATOM 658 C CA . PHE A 1 85 ? 3.053 -15.781 -18.469 1 98.88 85 PHE A CA 1
ATOM 659 C C . PHE A 1 85 ? 3.375 -14.57 -19.328 1 98.88 85 PHE A C 1
ATOM 661 O O . PHE A 1 85 ? 4.422 -13.938 -19.156 1 98.88 85 PHE A O 1
ATOM 668 N N . ALA A 1 86 ? 2.484 -14.227 -20.25 1 98.88 86 ALA A N 1
ATOM 669 C CA . ALA A 1 86 ? 2.436 -12.938 -20.938 1 98.88 86 ALA A CA 1
ATOM 670 C C . ALA A 1 86 ? 1.422 -12.008 -20.297 1 98.88 86 ALA A C 1
ATOM 672 O O . ALA A 1 86 ? 0.293 -12.406 -20 1 98.88 86 ALA A O 1
ATOM 673 N N . TYR A 1 87 ? 1.883 -10.859 -20.016 1 98.81 87 TYR A N 1
ATOM 674 C CA . TYR A 1 87 ? 1.037 -9.836 -19.422 1 98.81 87 TYR A CA 1
ATOM 675 C C . TYR A 1 87 ? 0.741 -8.727 -20.422 1 98.81 87 TYR A C 1
ATOM 677 O O . TYR A 1 87 ? 1.643 -8.258 -21.125 1 98.81 87 TYR A O 1
ATOM 685 N N . GLU A 1 88 ? -0.476 -8.297 -20.531 1 98.75 88 GLU A N 1
ATOM 686 C CA . GLU A 1 88 ? -0.887 -7.078 -21.219 1 98.75 88 GLU A CA 1
ATOM 687 C C . GLU A 1 88 ? -1.729 -6.188 -20.312 1 98.75 88 GLU A C 1
ATOM 689 O O . GLU A 1 88 ? -2.756 -6.621 -19.781 1 98.75 88 GLU A O 1
ATOM 694 N N . ASN A 1 89 ? -1.214 -5.012 -20.047 1 98.44 89 ASN A N 1
ATOM 695 C CA . ASN A 1 89 ? -1.954 -4.004 -19.297 1 98.44 89 ASN A CA 1
ATO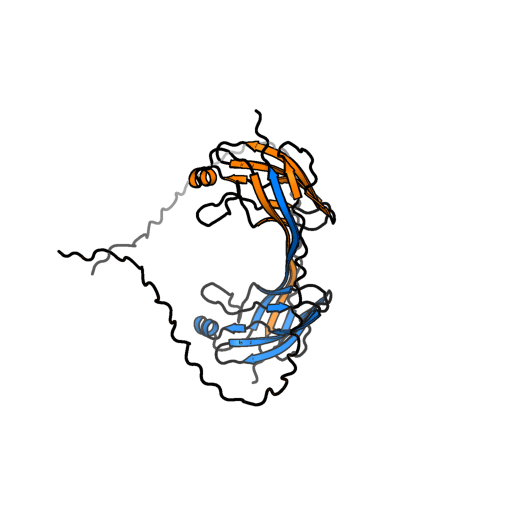M 696 C C . ASN A 1 89 ? -2.262 -2.777 -20.141 1 98.44 89 ASN A C 1
ATOM 698 O O . ASN A 1 89 ? -1.381 -1.955 -20.391 1 98.44 89 ASN A O 1
ATOM 702 N N . GLN A 1 90 ? -3.465 -2.674 -20.484 1 97.81 90 GLN A N 1
ATOM 703 C CA . GLN A 1 90 ? -3.887 -1.561 -21.328 1 97.81 90 GLN A CA 1
ATOM 704 C C . GLN A 1 90 ? -4.551 -0.465 -20.5 1 97.81 90 GLN A C 1
ATOM 706 O O . GLN A 1 90 ? -5.207 0.424 -21.047 1 97.81 90 GLN A O 1
ATOM 711 N N . THR A 1 91 ? -4.461 -0.575 -19.312 1 93.56 91 THR A N 1
ATOM 712 C CA . THR A 1 91 ? -5.035 0.437 -18.422 1 93.56 91 THR A CA 1
ATOM 713 C C . THR A 1 91 ? -3.992 1.491 -18.062 1 93.56 91 THR A C 1
ATOM 715 O O . THR A 1 91 ? -2.812 1.346 -18.391 1 93.56 91 THR A O 1
ATOM 718 N N . ASP A 1 92 ? -4.41 2.564 -17.406 1 90.06 92 ASP A N 1
ATOM 719 C CA . ASP A 1 92 ? -3.521 3.623 -16.938 1 90.06 92 ASP A CA 1
ATOM 720 C C . ASP A 1 92 ? -3.062 3.357 -15.5 1 90.06 92 ASP A C 1
ATOM 722 O O . ASP A 1 92 ? -2.572 4.262 -14.82 1 90.06 92 ASP A O 1
ATOM 726 N N . LYS A 1 93 ? -3.273 2.084 -15.078 1 86.62 93 LYS A N 1
ATOM 727 C CA . LYS A 1 93 ? -2.965 1.704 -13.703 1 86.62 93 LYS A CA 1
ATOM 728 C C . LYS A 1 93 ? -1.882 0.63 -13.656 1 86.62 93 LYS A C 1
ATOM 730 O O . LYS A 1 93 ? -1.759 -0.174 -14.586 1 86.62 93 LYS A O 1
ATOM 735 N N . ASP A 1 94 ? -1.125 0.642 -12.57 1 91.81 94 ASP A N 1
ATOM 736 C CA . ASP A 1 94 ? -0.214 -0.458 -12.266 1 91.81 94 ASP A CA 1
ATOM 737 C C . AS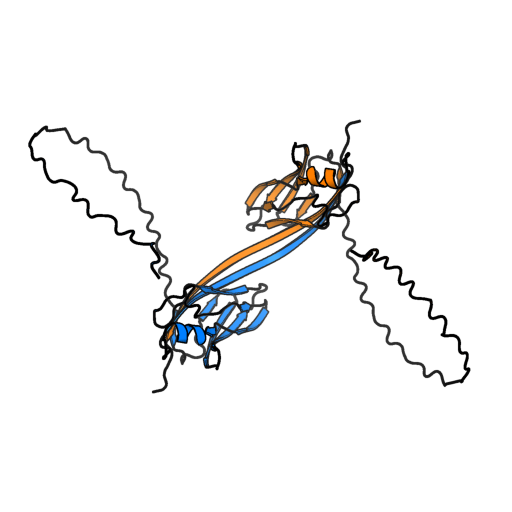P A 1 94 ? -0.898 -1.521 -11.414 1 91.81 94 ASP A C 1
ATOM 739 O O . ASP A 1 94 ? -1.705 -1.195 -10.539 1 91.81 94 ASP A O 1
ATOM 743 N N . TYR A 1 95 ? -0.5 -2.719 -11.594 1 94.88 95 TYR A N 1
ATOM 744 C CA . TYR A 1 95 ? -1.011 -3.814 -10.773 1 94.88 95 TYR A CA 1
ATOM 745 C C . TYR A 1 95 ? 0.127 -4.688 -10.266 1 94.88 95 TYR A C 1
ATOM 747 O O . TYR A 1 95 ? 1.186 -4.773 -10.891 1 94.88 95 TYR A O 1
ATOM 755 N N . ASP A 1 96 ? -0.127 -5.219 -9.148 1 95.62 96 ASP A N 1
ATOM 756 C CA . ASP A 1 96 ? 0.744 -6.273 -8.641 1 95.62 96 ASP A CA 1
ATOM 757 C C . ASP A 1 96 ? 0.092 -7.645 -8.805 1 95.62 96 ASP A C 1
ATOM 759 O O . ASP A 1 96 ? -1.129 -7.773 -8.695 1 95.62 96 ASP A O 1
ATOM 763 N N . LEU A 1 97 ? 0.924 -8.617 -9.094 1 97.69 97 LEU A N 1
ATOM 764 C CA . LEU A 1 97 ? 0.5 -10.016 -9.18 1 97.69 97 LEU A CA 1
ATOM 765 C C . LEU A 1 97 ? 1.146 -10.844 -8.078 1 97.69 97 LEU A C 1
ATOM 767 O O . LEU A 1 97 ? 2.354 -10.75 -7.848 1 97.69 97 LEU A O 1
ATOM 771 N N . GLN A 1 98 ? 0.273 -11.641 -7.434 1 97.31 98 GLN A N 1
ATOM 772 C CA . GLN A 1 98 ? 0.768 -12.5 -6.359 1 97.31 98 GLN A CA 1
ATOM 773 C C . GLN A 1 98 ? 0.106 -13.875 -6.398 1 97.31 98 GLN A C 1
ATOM 775 O O . GLN A 1 98 ? -0.955 -14.039 -7.004 1 97.31 98 GLN A O 1
ATOM 780 N N . ALA A 1 99 ? 0.752 -14.852 -5.809 1 98.12 99 ALA A N 1
ATOM 781 C CA . ALA A 1 99 ? 0.179 -16.188 -5.594 1 98.12 99 ALA A CA 1
ATOM 782 C C . ALA A 1 99 ? -0.175 -16.391 -4.125 1 98.12 99 ALA A C 1
ATOM 784 O O . ALA A 1 99 ? 0.582 -15.992 -3.234 1 98.12 99 ALA A O 1
ATOM 785 N N . ARG A 1 100 ? -1.379 -16.938 -3.926 1 96.5 100 ARG A N 1
ATOM 786 C CA . ARG A 1 100 ? -1.803 -17.375 -2.6 1 96.5 100 ARG A CA 1
ATOM 787 C C . ARG A 1 100 ? -2.268 -18.828 -2.625 1 96.5 100 ARG A C 1
ATOM 789 O O . ARG A 1 100 ? -2.547 -19.375 -3.691 1 96.5 100 ARG A O 1
ATOM 796 N N . ASN A 1 101 ? -2.213 -19.422 -1.439 1 96.69 101 ASN A N 1
ATOM 797 C CA . ASN A 1 101 ? -2.742 -20.766 -1.273 1 96.69 101 ASN A CA 1
ATOM 798 C C . ASN A 1 101 ? -2.053 -21.75 -2.207 1 96.69 101 ASN A C 1
ATOM 800 O O . ASN A 1 101 ? -2.717 -22.531 -2.891 1 96.69 101 ASN A O 1
ATOM 804 N N . GLY A 1 102 ? -0.801 -21.688 -2.248 1 98.25 102 GLY A N 1
ATOM 805 C CA . GLY A 1 102 ? -0.03 -22.531 -3.139 1 98.25 102 GLY A CA 1
ATOM 806 C C . GLY A 1 102 ? 0.039 -23.984 -2.674 1 98.25 102 GLY A C 1
ATOM 807 O O . GLY A 1 102 ? 0.049 -24.25 -1.471 1 98.25 102 GLY A O 1
ATOM 808 N N . ALA A 1 103 ? 0.109 -24.891 -3.645 1 98.5 103 ALA A N 1
ATOM 809 C CA . ALA A 1 103 ? 0.335 -26.312 -3.391 1 98.5 103 ALA A CA 1
ATOM 810 C C . ALA A 1 103 ? 1.025 -26.984 -4.574 1 98.5 103 ALA A C 1
ATOM 812 O O . ALA A 1 103 ? 0.823 -26.578 -5.727 1 98.5 103 ALA A O 1
ATOM 813 N N . VAL A 1 104 ? 1.769 -27.969 -4.285 1 98.69 104 VAL A N 1
ATOM 814 C CA . VAL A 1 104 ? 2.389 -28.812 -5.297 1 98.69 104 VAL A CA 1
ATOM 815 C C . VAL A 1 104 ? 2.109 -30.281 -4.984 1 98.69 104 VAL A C 1
ATOM 817 O O . VAL A 1 104 ? 2.287 -30.734 -3.85 1 98.69 104 VAL A O 1
ATOM 820 N N . ASN A 1 105 ? 1.62 -31.016 -6.02 1 98.12 105 ASN A N 1
ATOM 821 C CA . ASN A 1 105 ? 1.275 -32.406 -5.867 1 98.12 105 ASN A CA 1
ATOM 822 C C . ASN A 1 105 ? 0.362 -32.656 -4.664 1 98.12 105 ASN A C 1
ATOM 824 O O . ASN A 1 105 ? 0.521 -33.625 -3.934 1 98.12 105 ASN A O 1
ATOM 828 N N . GLY A 1 106 ? -0.444 -31.656 -4.398 1 97.19 106 GLY A N 1
ATOM 829 C CA . GLY A 1 106 ? -1.426 -31.766 -3.33 1 97.19 106 GLY A CA 1
ATOM 830 C C . GLY A 1 106 ? -0.872 -31.375 -1.971 1 97.19 106 GLY A C 1
ATOM 831 O O . GLY A 1 106 ? -1.594 -31.406 -0.971 1 97.19 106 GLY A O 1
ATOM 832 N N . ILE A 1 107 ? 0.424 -31.109 -1.925 1 97.94 107 ILE A N 1
ATOM 833 C CA . ILE A 1 107 ? 1.043 -30.672 -0.677 1 97.94 107 ILE A CA 1
ATOM 834 C C . ILE A 1 107 ? 0.983 -29.156 -0.574 1 97.94 107 ILE A C 1
ATOM 836 O O . ILE A 1 107 ? 1.542 -28.453 -1.414 1 97.94 107 ILE A O 1
ATOM 840 N N . ASP A 1 108 ? 0.41 -28.656 0.532 1 97.75 108 ASP A N 1
ATOM 841 C CA . ASP A 1 108 ? 0.23 -27.219 0.728 1 97.75 108 ASP A CA 1
ATOM 842 C C . ASP A 1 108 ? 1.56 -26.531 1.043 1 97.75 108 ASP A C 1
ATOM 844 O O . ASP A 1 108 ? 2.404 -27.109 1.74 1 97.75 108 ASP A O 1
ATOM 848 N N . GLU A 1 109 ? 1.659 -25.281 0.602 1 96.25 109 GLU A N 1
ATOM 849 C CA . GLU A 1 109 ? 2.748 -24.422 1.052 1 96.25 109 GLU A CA 1
ATOM 850 C C . GLU A 1 109 ? 2.729 -24.266 2.568 1 96.25 109 GLU A C 1
ATOM 852 O O . GLU A 1 109 ? 1.662 -24.266 3.186 1 96.25 109 GLU A O 1
ATOM 857 N N . SER A 1 110 ? 3.85 -24.156 3.109 1 93.44 110 SER A N 1
ATOM 858 C CA . SER A 1 110 ? 4.07 -23.922 4.531 1 93.44 110 SER A CA 1
ATOM 859 C C . SER A 1 110 ? 5.426 -23.266 4.777 1 93.44 110 SER A C 1
ATOM 861 O O . SER A 1 110 ? 6.184 -23.016 3.836 1 93.44 110 SER A O 1
ATOM 863 N N . ASP A 1 111 ? 5.668 -22.953 6.051 1 89.62 111 ASP A N 1
ATOM 864 C CA . ASP A 1 111 ? 6.98 -22.406 6.395 1 89.62 111 ASP A CA 1
ATOM 865 C C . ASP A 1 111 ? 8.094 -23.391 6.016 1 89.62 111 ASP A C 1
ATOM 867 O O . ASP A 1 111 ? 9.211 -22.969 5.719 1 89.62 111 ASP A O 1
ATOM 871 N N . ASP A 1 112 ? 7.762 -24.641 6.02 1 88.94 112 ASP A N 1
ATOM 872 C CA . ASP A 1 112 ? 8.742 -25.672 5.699 1 88.94 112 ASP A CA 1
ATOM 873 C C . ASP A 1 112 ? 8.844 -25.891 4.191 1 88.94 112 ASP A C 1
ATOM 875 O O . ASP A 1 112 ? 9.883 -26.312 3.688 1 88.94 112 ASP A O 1
ATOM 879 N N . TYR A 1 113 ? 7.703 -25.641 3.504 1 93.56 113 TYR A N 1
ATOM 880 C CA . TYR A 1 113 ? 7.629 -25.844 2.062 1 93.56 113 TYR A CA 1
ATOM 881 C C . TYR A 1 113 ? 7.148 -24.594 1.354 1 93.56 113 TYR A C 1
ATOM 883 O O . TYR A 1 113 ? 5.945 -24.406 1.153 1 93.56 113 TYR A O 1
ATOM 891 N N . ASP A 1 114 ? 8.133 -23.734 0.94 1 96.12 114 ASP A N 1
ATOM 892 C CA . ASP A 1 114 ? 7.84 -22.531 0.165 1 96.12 114 ASP A CA 1
ATOM 893 C C . ASP A 1 114 ? 8.008 -22.781 -1.331 1 96.12 114 ASP A C 1
ATOM 895 O O . ASP A 1 114 ? 9.023 -22.391 -1.92 1 96.12 114 ASP A O 1
ATOM 899 N N . PHE A 1 115 ? 7.012 -23.484 -1.935 1 98.12 115 PHE A N 1
ATOM 900 C CA . PHE A 1 115 ? 7.109 -24.031 -3.283 1 98.12 115 PHE A CA 1
ATOM 901 C C . PHE A 1 115 ? 7.078 -22.906 -4.32 1 98.12 115 PHE A C 1
ATOM 903 O O . PHE A 1 115 ? 7.855 -22.922 -5.277 1 98.12 115 PHE A O 1
ATOM 910 N N . ILE A 1 116 ? 6.133 -22 -4.164 1 98.5 116 ILE A N 1
ATOM 911 C CA . ILE A 1 116 ? 5.789 -21.047 -5.219 1 98.5 116 ILE A CA 1
ATOM 912 C C . ILE A 1 116 ? 6.277 -19.656 -4.836 1 98.5 116 ILE A C 1
ATOM 914 O O . ILE A 1 116 ? 5.879 -19.109 -3.803 1 98.5 116 ILE A O 1
ATOM 918 N N . ILE A 1 117 ? 7.176 -19.062 -5.633 1 97.56 117 ILE A N 1
ATOM 919 C CA . ILE A 1 117 ? 7.68 -17.688 -5.492 1 97.56 117 ILE A CA 1
ATOM 920 C C . ILE A 1 117 ? 7.109 -16.812 -6.605 1 97.56 117 ILE A C 1
ATOM 922 O O . ILE A 1 117 ? 7.395 -17.031 -7.785 1 97.56 117 ILE A O 1
ATOM 926 N N . TYR A 1 118 ? 6.281 -15.828 -6.156 1 98.19 118 TYR A N 1
ATOM 927 C CA . TYR A 1 118 ? 5.629 -15.039 -7.195 1 98.19 118 TYR A CA 1
ATOM 928 C C . TYR A 1 118 ? 5.305 -13.633 -6.691 1 98.19 118 TYR A C 1
ATOM 930 O O . TYR A 1 118 ? 4.582 -13.477 -5.707 1 98.19 118 TYR A O 1
ATOM 938 N N . SER A 1 119 ? 5.871 -12.664 -7.277 1 97.12 119 SER A N 1
ATOM 939 C CA . SER A 1 119 ? 5.578 -11.25 -7.082 1 97.12 119 SER A CA 1
ATOM 940 C C . SER A 1 119 ? 5.949 -10.438 -8.32 1 97.12 119 SER A C 1
ATOM 942 O O . SER A 1 119 ? 7.109 -10.047 -8.492 1 97.12 119 SER A O 1
ATOM 944 N N . ASP A 1 120 ? 4.98 -10.188 -9.234 1 97.62 120 ASP A N 1
ATOM 945 C CA . ASP A 1 120 ? 5.223 -9.406 -10.438 1 97.62 120 ASP A CA 1
ATOM 946 C C . ASP A 1 120 ? 4.426 -8.109 -10.422 1 97.62 120 ASP A C 1
ATOM 948 O O . ASP A 1 120 ? 3.479 -7.965 -9.648 1 97.62 120 ASP A O 1
ATOM 952 N N . SER A 1 121 ? 4.898 -7.203 -11.219 1 95.94 121 SER A N 1
ATOM 953 C CA . SER A 1 121 ? 4.18 -5.949 -11.43 1 95.94 121 SER A CA 1
ATOM 954 C C . SER A 1 121 ? 3.77 -5.785 -12.891 1 95.94 121 SER A C 1
ATOM 956 O O . SER A 1 121 ? 4.551 -6.09 -13.797 1 95.94 121 SER A O 1
ATOM 958 N N . LEU A 1 122 ? 2.549 -5.332 -13.109 1 96.44 122 LEU A N 1
ATOM 959 C CA . LEU A 1 122 ? 2.055 -4.938 -14.422 1 96.44 122 LEU A CA 1
ATOM 960 C C . LEU A 1 122 ? 2.004 -3.42 -14.555 1 96.44 122 LEU A C 1
ATOM 962 O O . LEU A 1 122 ? 1.085 -2.779 -14.039 1 96.44 122 LEU A O 1
ATOM 966 N N . GLU A 1 123 ? 2.963 -2.906 -15.281 1 95 123 GLU A N 1
ATOM 967 C CA . GLU A 1 123 ? 3 -1.458 -15.461 1 95 123 GLU A CA 1
ATOM 968 C C . GLU A 1 123 ? 1.889 -0.987 -16.391 1 95 123 GLU A C 1
ATOM 970 O O . GLU A 1 123 ? 1.553 -1.673 -17.359 1 95 123 GLU A O 1
ATOM 975 N N . ALA A 1 124 ? 1.369 0.195 -16.219 1 93.69 124 ALA A N 1
ATOM 976 C CA . ALA A 1 124 ? 0.305 0.797 -17.031 1 93.69 124 ALA A CA 1
ATOM 977 C C . ALA A 1 124 ? 0.706 0.885 -18.5 1 93.69 124 ALA A C 1
ATOM 979 O O . ALA A 1 124 ? 1.843 1.239 -18.812 1 93.69 124 ALA A O 1
ATOM 980 N N . ASN A 1 125 ? -0.166 0.474 -19.312 1 97.88 125 ASN A N 1
ATOM 981 C CA . ASN A 1 125 ? -0.046 0.627 -20.766 1 97.88 125 ASN A CA 1
ATOM 982 C C . ASN A 1 125 ? 1.196 -0.078 -21.297 1 97.88 125 ASN A C 1
ATOM 984 O O . ASN A 1 125 ? 1.858 0.427 -22.203 1 97.88 125 ASN A O 1
ATOM 988 N N . THR A 1 126 ? 1.562 -1.196 -20.703 1 98.12 126 THR A N 1
ATOM 989 C CA . THR A 1 126 ? 2.721 -1.96 -21.156 1 98.12 126 THR A CA 1
ATOM 990 C C . THR A 1 126 ? 2.365 -3.436 -21.312 1 98.12 126 THR A C 1
ATOM 992 O O . THR A 1 126 ? 1.322 -3.885 -20.828 1 98.12 126 THR A O 1
ATOM 995 N N . SER A 1 127 ? 3.186 -4.125 -22.141 1 98.69 127 SER A N 1
ATOM 996 C CA . SER A 1 127 ? 3.256 -5.582 -22.172 1 98.69 127 SER A CA 1
ATOM 997 C C . SER A 1 127 ? 4.562 -6.086 -21.578 1 98.69 127 SER A C 1
ATOM 999 O O . SER A 1 127 ? 5.609 -5.453 -21.734 1 98.69 127 SER A O 1
ATOM 1001 N N . SER A 1 128 ? 4.477 -7.098 -20.859 1 98.56 128 SER A N 1
ATOM 1002 C CA . SER A 1 128 ? 5.656 -7.703 -20.25 1 98.56 128 SER A CA 1
ATOM 1003 C C . SER A 1 128 ? 5.453 -9.195 -20.031 1 98.56 128 SER A C 1
ATOM 1005 O O . SER A 1 128 ? 4.418 -9.75 -20.391 1 98.56 128 SER A O 1
ATOM 1007 N N . GLU A 1 129 ? 6.531 -9.875 -19.562 1 98.62 129 GLU A N 1
ATOM 1008 C CA . GLU A 1 129 ? 6.473 -11.289 -19.219 1 98.62 129 GLU A CA 1
ATOM 1009 C C . GLU A 1 129 ? 6.945 -11.523 -17.781 1 98.62 129 GLU A C 1
ATOM 1011 O O . GLU A 1 129 ? 7.672 -10.703 -17.219 1 98.62 129 GLU A O 1
ATOM 1016 N N . GLY A 1 130 ? 6.469 -12.539 -17.234 1 98.5 130 GLY A N 1
ATOM 1017 C CA . GLY A 1 130 ? 6.836 -12.992 -15.906 1 98.5 130 GLY A CA 1
ATOM 1018 C C . GLY A 1 130 ? 6.191 -14.312 -15.531 1 98.5 130 GLY A C 1
ATOM 1019 O O . GLY A 1 130 ? 6.02 -15.188 -16.391 1 98.5 130 GLY A O 1
ATOM 1020 N N . GLY A 1 131 ? 5.887 -14.492 -14.242 1 98.62 131 GLY A N 1
ATOM 1021 C CA . GLY A 1 131 ? 5.172 -15.68 -13.781 1 98.62 131 GLY A CA 1
ATOM 1022 C C . GLY A 1 131 ? 5.781 -16.297 -12.539 1 98.62 131 GLY A C 1
ATOM 1023 O O . GLY A 1 131 ? 6.902 -15.961 -12.156 1 98.62 131 GLY A O 1
ATOM 1024 N N . PRO A 1 132 ? 5.098 -17.172 -11.938 1 98.75 132 PRO A N 1
ATOM 1025 C CA . PRO A 1 132 ? 5.574 -17.828 -10.711 1 98.75 132 PRO A CA 1
ATOM 1026 C C . PRO A 1 132 ? 6.738 -18.781 -10.969 1 98.75 132 PRO A C 1
ATOM 1028 O O . PRO A 1 132 ? 6.801 -19.422 -12.016 1 98.75 132 PRO A O 1
ATOM 1031 N N . LYS A 1 133 ? 7.555 -18.844 -10.008 1 98.56 133 LYS A N 1
ATOM 1032 C CA . LYS A 1 133 ? 8.656 -19.812 -9.969 1 98.56 133 LYS A CA 1
ATOM 1033 C C . LYS A 1 133 ? 8.375 -20.922 -8.953 1 98.56 133 LYS A C 1
ATOM 1035 O O . LYS A 1 133 ? 7.836 -20.656 -7.875 1 98.56 133 LYS A O 1
ATOM 1040 N N . ILE A 1 134 ? 8.789 -22.109 -9.305 1 98.62 134 ILE A N 1
ATOM 1041 C CA . ILE A 1 134 ? 8.703 -23.266 -8.422 1 98.62 134 ILE A CA 1
ATOM 1042 C C . ILE A 1 134 ? 10.094 -23.609 -7.887 1 98.62 134 ILE A C 1
ATOM 1044 O O . ILE A 1 134 ? 11.016 -23.875 -8.664 1 98.62 134 ILE A O 1
ATOM 1048 N N . SER A 1 135 ? 10.18 -23.625 -6.629 1 97.81 135 SER A N 1
ATOM 1049 C CA . SER A 1 135 ? 11.461 -23.828 -5.965 1 97.81 135 SER A CA 1
ATOM 1050 C C . SER A 1 135 ? 11.867 -25.297 -5.961 1 97.81 135 SER A C 1
ATOM 1052 O O . SER A 1 135 ? 11.211 -26.125 -5.336 1 97.81 135 SER A O 1
ATOM 1054 N N . LEU A 1 136 ? 13.055 -25.609 -6.602 1 97.12 136 LEU A N 1
ATOM 1055 C CA . LEU A 1 136 ? 13.547 -26.984 -6.613 1 97.12 136 LEU A CA 1
ATOM 1056 C C . LEU A 1 136 ? 13.984 -27.406 -5.215 1 97.12 136 LEU A C 1
ATOM 1058 O O . LEU A 1 136 ? 13.805 -28.562 -4.832 1 97.12 136 LEU A O 1
ATOM 1062 N N . SER A 1 137 ? 14.594 -26.484 -4.488 1 96.5 137 SER A N 1
ATOM 1063 C CA . SER A 1 137 ? 15.008 -26.812 -3.129 1 96.5 137 SER A CA 1
ATOM 1064 C C . SER A 1 137 ? 13.812 -27.188 -2.266 1 96.5 137 SER A C 1
ATOM 1066 O O . SER A 1 137 ? 13.891 -28.125 -1.46 1 96.5 137 SER A O 1
ATOM 1068 N N . ALA A 1 138 ? 12.703 -26.469 -2.428 1 97.19 138 ALA A N 1
ATOM 1069 C CA . ALA A 1 138 ? 11.5 -26.812 -1.677 1 97.19 138 ALA A CA 1
ATOM 1070 C C . ALA A 1 138 ? 10.953 -28.172 -2.1 1 97.19 138 ALA A C 1
ATOM 1072 O O . ALA A 1 138 ? 10.484 -28.953 -1.261 1 97.19 138 ALA A O 1
ATOM 1073 N N . LEU A 1 139 ? 10.984 -28.484 -3.412 1 97.69 139 LEU A N 1
ATOM 1074 C CA . LEU A 1 139 ? 10.555 -29.797 -3.887 1 97.69 139 LEU A CA 1
ATOM 1075 C C . LEU A 1 139 ? 11.391 -30.906 -3.248 1 97.69 139 LEU A C 1
ATOM 1077 O O . LEU A 1 139 ? 10.852 -31.906 -2.781 1 97.69 139 LEU A O 1
ATOM 1081 N N . GLU A 1 140 ? 12.625 -30.688 -3.205 1 96.75 140 GLU A N 1
ATOM 1082 C CA . GLU A 1 140 ? 13.539 -31.656 -2.607 1 96.75 140 GLU A CA 1
ATOM 1083 C C . GLU A 1 140 ? 13.234 -31.875 -1.127 1 96.75 140 GLU A C 1
ATOM 1085 O O . GLU A 1 140 ? 13.164 -33 -0.656 1 96.75 140 GLU A O 1
ATOM 1090 N N . ASN A 1 141 ? 13.039 -30.734 -0.46 1 96.62 141 ASN A N 1
ATOM 1091 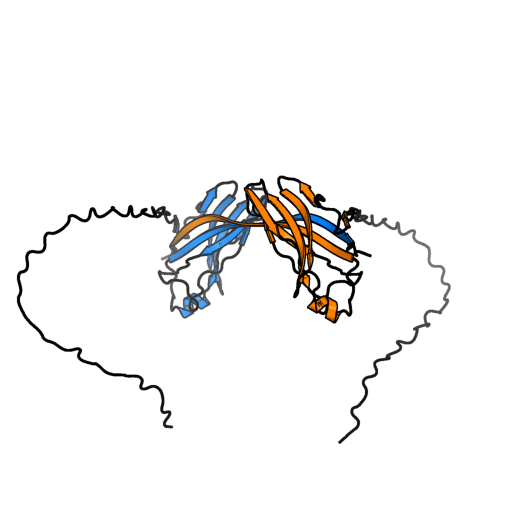C CA . ASN A 1 141 ? 12.742 -30.812 0.967 1 96.62 141 ASN A CA 1
ATOM 1092 C C . ASN A 1 141 ? 11.453 -31.578 1.239 1 96.62 141 ASN A C 1
ATOM 1094 O O . ASN A 1 141 ? 11.312 -32.219 2.291 1 96.62 141 ASN A O 1
ATOM 1098 N N . ALA A 1 142 ? 10.586 -31.562 0.317 1 97.12 142 ALA A N 1
ATOM 1099 C CA . ALA A 1 142 ? 9.297 -32.25 0.471 1 97.12 142 ALA A CA 1
ATOM 1100 C C . ALA A 1 142 ? 9.344 -33.656 -0.133 1 97.12 142 ALA A C 1
ATOM 1102 O O . ALA A 1 142 ? 8.312 -34.312 -0.239 1 97.12 142 ALA A O 1
ATOM 1103 N N . ASP A 1 143 ? 10.484 -34.031 -0.652 1 96.69 143 ASP A N 1
ATOM 1104 C CA . ASP A 1 143 ? 10.695 -35.344 -1.267 1 96.69 143 ASP A CA 1
ATOM 1105 C C . ASP A 1 143 ? 9.836 -35.5 -2.516 1 96.69 143 ASP A C 1
ATOM 1107 O O . ASP A 1 143 ? 9.266 -36.562 -2.746 1 96.69 143 ASP A O 1
ATOM 1111 N N . ILE A 1 144 ? 9.703 -34.438 -3.236 1 96.94 144 ILE A N 1
ATOM 1112 C CA . ILE A 1 144 ? 9.016 -34.469 -4.52 1 96.94 144 ILE A CA 1
ATOM 1113 C C . ILE A 1 144 ? 10.031 -34.625 -5.648 1 96.94 144 ILE A C 1
ATOM 1115 O O . ILE A 1 144 ? 10.766 -33.688 -5.949 1 96.94 144 ILE A O 1
ATOM 1119 N N . SER A 1 145 ? 10.039 -35.719 -6.273 1 95.19 145 SER A N 1
ATOM 1120 C CA . SER A 1 145 ? 10.992 -35.969 -7.348 1 95.19 145 SER A CA 1
ATOM 1121 C C . SER A 1 145 ? 10.375 -35.688 -8.711 1 95.19 145 SER A C 1
ATOM 1123 O O . SER A 1 145 ? 11.086 -35.344 -9.664 1 95.19 145 SER A O 1
ATOM 1125 N N . GLN A 1 146 ? 9.039 -35.906 -8.758 1 95.44 146 GLN A N 1
ATOM 1126 C CA . GLN A 1 146 ? 8.328 -35.656 -10 1 95.44 146 GLN A CA 1
ATOM 1127 C C . GLN A 1 146 ? 7.188 -34.656 -9.773 1 95.44 146 GLN A C 1
ATOM 1129 O O . GLN A 1 146 ? 6.324 -34.875 -8.93 1 95.44 146 GLN A O 1
ATOM 1134 N N . LEU A 1 147 ? 7.266 -33.625 -10.508 1 97 147 LEU A N 1
ATOM 1135 C CA . LEU A 1 147 ? 6.234 -32.594 -10.438 1 97 147 LEU A CA 1
ATOM 1136 C C . LEU A 1 147 ? 5.008 -33 -11.258 1 97 147 LEU A C 1
ATOM 1138 O O . LEU A 1 147 ? 5.121 -33.312 -12.445 1 97 147 LEU A O 1
ATOM 1142 N N . GLU A 1 148 ? 3.848 -33.125 -10.625 1 97.81 148 GLU A N 1
ATOM 1143 C CA . GLU A 1 148 ? 2.621 -33.562 -11.297 1 97.81 148 GLU A CA 1
ATOM 1144 C C . GLU A 1 148 ? 1.624 -32.406 -11.406 1 97.81 148 GLU A C 1
ATOM 1146 O O . GLU A 1 148 ? 1.038 -32.188 -12.469 1 97.81 148 GLU A O 1
ATOM 1151 N N . THR A 1 149 ? 1.419 -31.75 -10.305 1 98.56 149 THR A N 1
ATOM 1152 C CA . THR A 1 149 ? 0.439 -30.672 -10.289 1 98.56 149 THR A CA 1
ATOM 1153 C C . THR A 1 149 ? 0.976 -29.469 -9.523 1 98.56 149 THR A C 1
ATOM 1155 O O . THR A 1 149 ? 1.7 -29.609 -8.539 1 98.56 149 THR A O 1
ATOM 1158 N N . ILE A 1 150 ? 0.655 -28.297 -9.977 1 98.69 150 ILE A N 1
ATOM 1159 C CA . ILE A 1 150 ? 0.889 -27.016 -9.32 1 98.69 150 ILE A CA 1
ATOM 1160 C C . ILE A 1 150 ? -0.435 -26.281 -9.156 1 98.69 150 ILE A C 1
ATOM 1162 O O . ILE A 1 150 ? -1.215 -26.156 -10.102 1 98.69 150 ILE A O 1
ATOM 1166 N N . SER A 1 151 ? -0.716 -25.797 -8 1 98.75 151 SER A N 1
ATOM 1167 C CA . SER A 1 151 ? -1.929 -25.016 -7.805 1 98.75 151 SER A CA 1
ATOM 1168 C C . SER A 1 151 ? -1.655 -23.781 -6.953 1 98.75 151 SER A C 1
ATOM 1170 O O . SER A 1 151 ? -0.792 -23.797 -6.074 1 98.75 151 SER A O 1
ATOM 1172 N N . PHE A 1 152 ? -2.373 -22.719 -7.23 1 98.62 152 PHE A N 1
ATOM 1173 C CA . PHE A 1 152 ? -2.354 -21.484 -6.457 1 98.62 152 PHE A CA 1
ATOM 1174 C C . PHE A 1 152 ? -3.529 -20.594 -6.836 1 98.62 152 PHE A C 1
ATOM 1176 O O . PHE A 1 152 ? -4.219 -20.844 -7.82 1 98.62 152 PHE A O 1
ATOM 1183 N N . THR A 1 153 ? -3.75 -19.641 -6 1 98.44 153 THR A N 1
ATOM 1184 C CA . THR A 1 153 ? -4.672 -18.562 -6.344 1 98.44 153 THR A CA 1
ATOM 1185 C C . THR A 1 153 ? -3.914 -17.344 -6.844 1 98.44 153 THR A C 1
ATOM 1187 O O . THR A 1 153 ? -3.092 -16.781 -6.121 1 98.44 153 THR A O 1
ATOM 1190 N N . LEU A 1 154 ? -4.156 -16.969 -8.125 1 98.69 154 LEU A N 1
ATOM 1191 C CA . LEU A 1 154 ? -3.617 -15.727 -8.664 1 98.69 154 LEU A CA 1
ATOM 1192 C C . LEU A 1 154 ? -4.402 -14.523 -8.148 1 98.69 154 LEU A C 1
ATOM 1194 O O . LEU A 1 154 ? -5.617 -14.438 -8.352 1 98.69 154 LEU A O 1
ATOM 1198 N N . LYS A 1 155 ? -3.658 -13.664 -7.492 1 97.62 155 LYS A N 1
ATOM 1199 C CA . LYS A 1 155 ? -4.238 -12.398 -7.043 1 97.62 155 LYS A CA 1
ATOM 1200 C C . LYS A 1 155 ? -3.764 -11.234 -7.906 1 97.62 155 LYS A C 1
ATOM 1202 O O . LYS A 1 155 ? -2.566 -11.094 -8.164 1 97.62 155 LYS A O 1
ATOM 1207 N N . ILE A 1 156 ? -4.652 -10.484 -8.344 1 97.12 156 ILE A N 1
ATOM 1208 C CA . ILE A 1 156 ? -4.383 -9.234 -9.047 1 97.12 156 ILE A CA 1
ATOM 1209 C C . ILE A 1 156 ? -4.742 -8.055 -8.141 1 97.12 156 ILE A C 1
ATOM 1211 O O . ILE A 1 156 ? -5.898 -7.906 -7.734 1 97.12 156 ILE A O 1
ATOM 1215 N N . ILE A 1 157 ? -3.715 -7.219 -7.91 1 94.25 157 ILE A N 1
ATOM 1216 C CA . ILE A 1 157 ? -3.861 -6.207 -6.867 1 94.25 157 ILE A CA 1
ATOM 1217 C C . ILE A 1 157 ? -3.613 -4.82 -7.457 1 94.25 157 ILE A C 1
ATOM 1219 O O . ILE A 1 157 ? -2.607 -4.602 -8.133 1 94.25 157 ILE A O 1
ATOM 1223 N N . TYR A 1 158 ? -4.555 -4.062 -7.406 1 88.69 158 TYR A N 1
ATOM 1224 C CA . TYR A 1 158 ? -4.359 -2.639 -7.656 1 88.69 158 TYR A CA 1
ATOM 1225 C C . TYR A 1 158 ? -3.775 -1.944 -6.434 1 88.69 158 TYR A C 1
ATOM 1227 O O . TYR A 1 158 ? -4.438 -1.836 -5.398 1 88.69 158 TYR A O 1
ATOM 1235 N N . ASP A 1 159 ? -2.467 -1.748 -6.496 1 76.19 159 ASP A N 1
ATOM 1236 C CA . ASP A 1 159 ? -1.823 -1.087 -5.367 1 76.19 159 ASP A CA 1
ATOM 1237 C C . ASP A 1 159 ? -1.22 0.252 -5.785 1 76.19 159 ASP A C 1
ATOM 1239 O O . ASP A 1 159 ? -0.289 0.295 -6.59 1 76.19 159 ASP A O 1
ATOM 1243 N N . ILE A 1 160 ? -1.884 1.159 -5.523 1 73.56 160 ILE A N 1
ATOM 1244 C CA . ILE A 1 160 ? -1.348 2.469 -5.879 1 73.56 160 ILE A CA 1
ATOM 1245 C C . ILE A 1 160 ? -1.214 3.33 -4.625 1 73.56 160 ILE A C 1
ATOM 1247 O O . ILE A 1 160 ? -2.082 3.299 -3.748 1 73.56 160 ILE A O 1
ATOM 1251 N N . THR A 1 161 ? -0.03 3.645 -4.41 1 78.12 161 THR A N 1
ATOM 1252 C CA . THR A 1 161 ? 0.202 4.762 -3.502 1 78.12 161 THR A CA 1
ATOM 1253 C C . THR A 1 161 ? 0.585 6.02 -4.277 1 78.12 161 THR A C 1
ATOM 1255 O O . THR A 1 161 ? 1.636 6.062 -4.918 1 78.12 161 THR A O 1
ATOM 1258 N N . GLU A 1 162 ? -0.367 6.848 -4.465 1 82 162 GLU A N 1
ATOM 1259 C CA . GLU A 1 162 ? -0.129 8.102 -5.18 1 82 162 GLU A CA 1
ATOM 1260 C C . GLU A 1 162 ? -0.324 9.305 -4.262 1 82 162 GLU A C 1
ATOM 1262 O O . GLU A 1 162 ? -1.323 9.391 -3.545 1 82 162 GLU A O 1
ATOM 1267 N N . THR A 1 163 ? 0.7 10.164 -4.23 1 89.19 163 THR A N 1
ATOM 1268 C CA . THR A 1 163 ? 0.506 11.453 -3.578 1 89.19 163 THR A CA 1
ATOM 1269 C C . THR A 1 163 ? -0.347 12.375 -4.445 1 89.19 163 THR A C 1
ATOM 1271 O O . THR A 1 163 ? 0.065 12.766 -5.543 1 89.19 163 THR A O 1
ATOM 1274 N N . ILE A 1 164 ? -1.52 12.719 -3.947 1 90.38 164 ILE A N 1
ATOM 1275 C CA . ILE A 1 164 ? -2.465 13.516 -4.723 1 90.38 164 ILE A CA 1
ATOM 1276 C C . ILE A 1 164 ? -2.098 14.992 -4.621 1 90.38 164 ILE A C 1
ATOM 1278 O O . ILE A 1 164 ? -2.289 15.75 -5.574 1 90.38 164 ILE A O 1
ATOM 1282 N N . ASP A 1 165 ? -1.652 15.383 -3.484 1 94.38 165 ASP A N 1
ATOM 1283 C CA . ASP A 1 165 ? -1.277 16.781 -3.291 1 94.38 165 ASP A CA 1
ATOM 1284 C C . ASP A 1 165 ? -0.314 16.938 -2.117 1 94.38 165 ASP A C 1
ATOM 1286 O O . ASP A 1 165 ? -0.23 16.047 -1.258 1 94.38 165 ASP A O 1
ATOM 1290 N N . GLU A 1 166 ? 0.468 17.953 -2.176 1 96.62 166 GLU A N 1
ATOM 1291 C CA . GLU A 1 166 ? 1.353 18.391 -1.102 1 96.62 166 GLU A CA 1
ATOM 1292 C C . GLU A 1 166 ? 1.155 19.875 -0.804 1 96.62 166 GLU A C 1
ATOM 1294 O O . GLU A 1 166 ? 1.235 20.719 -1.707 1 96.62 166 GLU A O 1
ATOM 1299 N N . ILE A 1 167 ? 0.918 20.188 0.417 1 97.56 167 ILE A N 1
ATOM 1300 C CA . ILE A 1 167 ? 0.643 21.562 0.812 1 97.56 167 ILE A CA 1
ATOM 1301 C C . ILE A 1 167 ? 1.607 21.984 1.918 1 97.56 167 ILE A C 1
ATOM 1303 O O . ILE A 1 167 ? 1.451 21.594 3.074 1 97.56 167 ILE A O 1
ATOM 1307 N N . PRO A 1 168 ? 2.584 22.766 1.614 1 98.38 168 PRO A N 1
ATOM 1308 C CA . PRO A 1 168 ? 3.367 23.344 2.709 1 98.38 168 PRO A CA 1
ATOM 1309 C C . PRO A 1 168 ? 2.543 24.266 3.602 1 98.38 168 PRO A C 1
ATOM 1311 O O . PRO A 1 168 ? 1.825 25.141 3.1 1 98.38 168 PRO A O 1
ATOM 1314 N N . ILE A 1 169 ? 2.625 24.078 4.848 1 98.69 169 ILE A N 1
ATOM 1315 C CA . ILE A 1 169 ? 1.845 24.828 5.828 1 98.69 169 ILE A CA 1
ATOM 1316 C C . ILE A 1 169 ? 2.775 25.422 6.887 1 98.69 169 ILE A C 1
ATOM 1318 O O . ILE A 1 169 ? 3.732 24.766 7.312 1 98.69 169 ILE A O 1
ATOM 1322 N N . GLN A 1 170 ? 2.561 26.625 7.25 1 98.69 170 GLN A N 1
ATOM 1323 C CA . GLN A 1 170 ? 3.168 27.25 8.422 1 98.69 170 GLN A CA 1
ATOM 1324 C C . GLN A 1 170 ? 2.111 27.891 9.312 1 98.69 170 GLN A C 1
ATOM 1326 O O . GLN A 1 170 ? 1.329 28.719 8.852 1 98.69 170 GLN A O 1
ATOM 1331 N N . ILE A 1 171 ? 2.086 27.516 10.523 1 98.81 171 ILE A N 1
ATOM 1332 C CA . ILE A 1 171 ? 1.101 28 11.492 1 98.81 171 ILE A CA 1
ATOM 1333 C C . ILE A 1 171 ? 1.799 28.797 12.594 1 98.81 171 ILE A C 1
ATOM 1335 O O . ILE A 1 171 ? 2.748 28.297 13.211 1 98.81 171 ILE A O 1
ATOM 1339 N N . THR A 1 172 ? 1.346 29.969 12.82 1 98.69 172 THR A N 1
ATOM 1340 C CA . THR A 1 172 ? 1.812 30.766 13.953 1 98.69 172 THR A CA 1
ATOM 1341 C C . THR A 1 172 ? 0.929 30.531 15.172 1 98.69 172 THR A C 1
ATOM 1343 O O . THR A 1 172 ? -0.299 30.547 15.07 1 98.69 172 THR A O 1
ATOM 1346 N N . VAL A 1 173 ? 1.537 30.25 16.266 1 98.06 173 VAL A N 1
ATOM 1347 C CA . VAL A 1 173 ? 0.787 30 17.484 1 98.06 173 VAL A CA 1
ATOM 1348 C C . VAL A 1 173 ? 0.443 31.328 18.172 1 98.06 173 VAL A C 1
ATOM 1350 O O . VAL A 1 173 ? 1.335 32.094 18.516 1 98.06 173 VAL A O 1
ATOM 1353 N N . ALA A 1 174 ? -0.864 31.516 18.297 1 94.25 174 ALA A N 1
ATOM 1354 C CA . ALA A 1 174 ? -1.324 32.75 18.938 1 94.25 174 ALA A CA 1
ATOM 1355 C C . ALA A 1 174 ? -1.163 32.656 20.453 1 94.25 174 ALA A C 1
ATOM 1357 O O . ALA A 1 174 ? -1.524 31.672 21.062 1 94.25 174 ALA A O 1
ATOM 1358 N N . ASN A 1 175 ? -0.256 33.469 21.078 1 83.69 175 ASN A N 1
ATOM 1359 C CA . ASN A 1 175 ? -0.098 33.531 22.531 1 83.69 175 ASN A CA 1
ATOM 1360 C C . ASN A 1 175 ? -1 34.594 23.141 1 83.69 175 ASN A C 1
ATOM 1362 O O . ASN A 1 175 ? -1.245 35.625 22.531 1 83.69 175 ASN A O 1
ATOM 1366 N N . GLN A 1 176 ? -1.968 34.312 24.016 1 62.56 176 GLN A N 1
ATOM 1367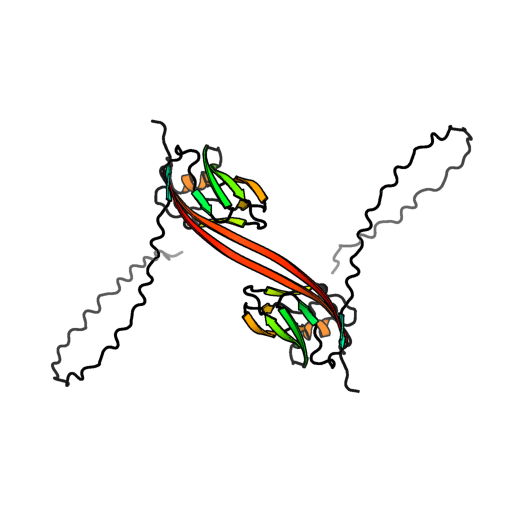 C CA . GLN A 1 176 ? -2.754 35.312 24.734 1 62.56 176 GLN A CA 1
ATOM 1368 C C . GLN A 1 176 ? -1.865 36.156 25.625 1 62.56 176 GLN A C 1
ATOM 1370 O O . GLN A 1 176 ? -1.028 35.656 26.375 1 62.56 176 GLN A O 1
ATOM 1375 N N . GLU A 1 177 ? -1.335 37.281 25.016 1 48 177 GLU A N 1
ATOM 1376 C CA . GLU A 1 177 ? -0.881 38.281 26 1 48 177 GLU A CA 1
ATOM 1377 C C . GLU A 1 177 ? -1.953 38.531 27.047 1 48 177 GLU A C 1
ATOM 1379 O O . GLU A 1 177 ? -3.148 38.438 26.766 1 48 177 GLU A O 1
ATOM 1384 N N . MET B 1 1 ? 48.906 1.806 33.812 1 26.09 1 MET B N 1
ATOM 1385 C CA . MET B 1 1 ? 48.125 1.276 32.688 1 26.09 1 MET B CA 1
ATOM 1386 C C . MET B 1 1 ? 47.562 2.406 31.828 1 26.09 1 MET B C 1
ATOM 1388 O O . MET B 1 1 ? 46.844 3.266 32.344 1 26.09 1 MET B O 1
ATOM 1392 N N . LYS B 1 2 ? 48.281 2.656 30.656 1 24.95 2 LYS B N 1
ATOM 1393 C CA . LYS B 1 2 ? 48.688 3.834 29.906 1 24.95 2 LYS B CA 1
ATOM 1394 C C . LYS B 1 2 ? 47.5 4.539 29.281 1 24.95 2 LYS B C 1
ATOM 1396 O O . LYS B 1 2 ? 46.438 3.934 29.109 1 24.95 2 LYS B O 1
ATOM 1401 N N . LYS B 1 3 ? 47.844 5.809 28.75 1 24.39 3 LYS B N 1
ATOM 1402 C CA . LYS B 1 3 ? 47.625 7.191 28.328 1 24.39 3 LYS B CA 1
ATOM 1403 C C . LYS B 1 3 ? 46.969 7.242 26.953 1 24.39 3 LYS B C 1
ATOM 1405 O O . LYS B 1 3 ? 47.656 7.41 25.938 1 24.39 3 LYS B O 1
ATOM 1410 N N . LYS B 1 4 ? 46.156 6.285 26.672 1 31.27 4 LYS B N 1
ATOM 1411 C CA . LYS B 1 4 ? 45.594 5.996 25.359 1 31.27 4 LYS B CA 1
ATOM 1412 C C . LYS B 1 4 ? 44.688 7.141 24.875 1 31.27 4 LYS B C 1
ATOM 1414 O O . LYS B 1 4 ? 43.781 6.938 24.062 1 31.27 4 LYS B O 1
ATOM 1419 N N . PHE B 1 5 ? 45.094 8.391 25.625 1 24.47 5 PHE B N 1
ATOM 1420 C CA . PHE B 1 5 ? 44.031 9.383 25.438 1 24.47 5 PHE B CA 1
ATOM 1421 C C . PHE B 1 5 ? 43.75 9.617 23.969 1 24.47 5 PHE B C 1
ATOM 1423 O O . PHE B 1 5 ? 44.5 9.18 23.109 1 24.47 5 PHE B O 1
ATOM 1430 N N . LEU B 1 6 ? 43.812 10.938 23.562 1 26.08 6 LEU B N 1
ATOM 1431 C CA . LEU B 1 6 ? 42.906 11.953 23.047 1 26.08 6 LEU B CA 1
ATOM 1432 C C . LEU B 1 6 ? 43.062 12.109 21.547 1 26.08 6 LEU B C 1
ATOM 1434 O O . LEU B 1 6 ? 44.188 12.266 21.031 1 26.08 6 LEU B O 1
ATOM 1438 N N . ALA B 1 7 ? 42.062 11.883 20.672 1 27.14 7 ALA B N 1
ATOM 1439 C CA . ALA B 1 7 ? 41.531 11.688 19.328 1 27.14 7 ALA B CA 1
ATOM 1440 C C . ALA B 1 7 ? 41.75 12.93 18.469 1 27.14 7 ALA B C 1
ATOM 1442 O O . ALA B 1 7 ? 41.375 12.961 17.297 1 27.14 7 ALA B O 1
ATOM 1443 N N . LEU B 1 8 ? 42.281 14.055 19.078 1 27.48 8 LEU B N 1
ATOM 1444 C CA . LEU B 1 8 ? 41.781 15.234 18.375 1 27.48 8 LEU B CA 1
ATOM 1445 C C . LEU B 1 8 ? 42.25 15.242 16.922 1 27.48 8 LEU B C 1
ATOM 1447 O O . LEU B 1 8 ? 43.438 15.047 16.656 1 27.48 8 LEU B O 1
ATOM 1451 N N . LEU B 1 9 ? 41.344 15.32 15.852 1 25.17 9 LEU B N 1
ATOM 1452 C CA . LEU B 1 9 ? 41 15.195 14.43 1 25.17 9 LEU B CA 1
ATOM 1453 C C . LEU B 1 9 ? 41.719 16.281 13.617 1 25.17 9 LEU B C 1
ATOM 1455 O O . LEU B 1 9 ? 41.625 16.297 12.391 1 25.17 9 LEU B O 1
ATOM 1459 N N . LEU B 1 10 ? 42.438 17.281 14.156 1 28.78 10 LEU B N 1
ATOM 1460 C CA . LEU B 1 10 ? 42.375 18.5 13.344 1 28.78 10 LEU B CA 1
ATOM 1461 C C . LEU B 1 10 ? 43.188 18.359 12.078 1 28.78 10 LEU B C 1
ATOM 1463 O O . LEU B 1 10 ? 44.438 18.453 12.133 1 28.78 10 LEU B O 1
ATOM 1467 N N . THR B 1 11 ? 43 17.344 11.195 1 27.77 11 THR B N 1
ATOM 1468 C CA . THR B 1 11 ? 43.906 17.141 10.055 1 27.77 11 THR B CA 1
ATOM 1469 C C . THR B 1 11 ? 43.812 18.328 9.102 1 27.77 11 THR B C 1
ATOM 1471 O O . THR B 1 11 ? 42.781 18.578 8.492 1 27.77 11 THR B O 1
ATOM 1474 N N . PHE B 1 12 ? 44.312 19.578 9.484 1 27.08 12 PHE B N 1
ATOM 1475 C CA . PHE B 1 12 ? 44.375 20.781 8.672 1 27.08 12 PHE B CA 1
ATOM 1476 C C . PHE B 1 12 ? 45.031 20.5 7.324 1 27.08 12 PHE B C 1
ATOM 1478 O O . PHE B 1 12 ? 46.219 20.156 7.258 1 27.08 12 PHE B O 1
ATOM 1485 N N . PHE B 1 13 ? 44.188 19.953 6.371 1 27.16 13 PHE B N 1
ATOM 1486 C CA . PHE B 1 13 ? 44.594 19.625 5.012 1 27.16 13 PHE B CA 1
ATOM 1487 C C . PHE B 1 13 ? 45.188 20.844 4.312 1 27.16 13 PHE B C 1
ATOM 1489 O O . PHE B 1 13 ? 44.5 21.875 4.172 1 27.16 13 PHE B O 1
ATOM 1496 N N . ALA B 1 14 ? 46.438 21.141 4.605 1 26.11 14 ALA B N 1
ATOM 1497 C CA . ALA B 1 14 ? 47.25 22.234 4.066 1 26.11 14 ALA B CA 1
ATOM 1498 C C . ALA B 1 14 ? 47.094 22.328 2.551 1 26.11 14 ALA B C 1
ATOM 1500 O O . ALA B 1 14 ? 46.969 21.312 1.861 1 26.11 14 ALA B O 1
ATOM 1501 N N . LEU B 1 15 ? 46.844 23.656 2.008 1 28.73 15 LEU B N 1
ATOM 1502 C CA . LEU B 1 15 ? 46.562 24.5 0.853 1 28.73 15 LEU B CA 1
ATOM 1503 C C . LEU B 1 15 ? 47.594 24.281 -0.249 1 28.73 15 LEU B C 1
ATOM 1505 O O . LEU B 1 15 ? 48.781 24.516 -0.043 1 28.73 15 LEU B O 1
ATOM 1509 N N . CYS B 1 16 ? 47.312 23.25 -1.05 1 27.77 16 CYS B N 1
ATOM 1510 C CA . CYS B 1 16 ? 48.156 22.828 -2.158 1 27.77 16 CYS B CA 1
ATOM 1511 C C . CYS B 1 16 ? 48.406 24 -3.119 1 27.77 16 CYS B C 1
ATOM 1513 O O . CYS B 1 16 ? 47.5 24.422 -3.828 1 27.77 16 CYS B O 1
ATOM 1515 N N . LEU B 1 17 ? 49.031 25.125 -2.564 1 27.73 17 LEU B N 1
ATOM 1516 C CA . LEU B 1 17 ? 49.188 26.312 -3.396 1 27.73 17 LEU B CA 1
ATOM 1517 C C . LEU B 1 17 ? 49.938 25.969 -4.684 1 27.73 17 LEU B C 1
ATOM 1519 O O . LEU B 1 17 ? 50.312 26.844 -5.461 1 27.73 17 LEU B O 1
ATOM 1523 N N . LEU B 1 18 ? 50.125 24.672 -5.023 1 24.72 18 LEU B N 1
ATOM 1524 C CA . LEU B 1 18 ? 51.344 24.625 -5.82 1 24.72 18 LEU B CA 1
ATOM 1525 C C . LEU B 1 18 ? 51.125 25.266 -7.191 1 24.72 18 LEU B C 1
ATOM 1527 O O . LEU B 1 18 ? 52.031 25.281 -8.031 1 24.72 18 LEU B O 1
ATOM 1531 N N . ILE B 1 19 ? 49.875 25.75 -7.57 1 29.98 19 ILE B N 1
ATOM 1532 C CA . ILE B 1 19 ? 49.75 25.5 -9 1 29.98 19 ILE B CA 1
ATOM 1533 C C . ILE B 1 19 ? 50.625 26.469 -9.773 1 29.98 19 ILE B C 1
ATOM 1535 O O . ILE B 1 19 ? 50.594 26.516 -11.008 1 29.98 19 ILE B O 1
ATOM 1539 N N . ALA B 1 20 ? 51.719 27.141 -9.266 1 26.78 20 ALA B N 1
ATOM 1540 C CA . ALA B 1 20 ? 51.875 28.391 -10 1 26.78 20 ALA B CA 1
ATOM 1541 C C . ALA B 1 20 ? 52.375 28.141 -11.422 1 26.78 20 ALA B C 1
ATOM 1543 O O . ALA B 1 20 ? 52.344 29.031 -12.273 1 26.78 20 ALA B O 1
ATOM 1544 N N . CYS B 1 21 ? 53 26.969 -11.766 1 29 21 CYS B N 1
ATOM 1545 C CA . CYS B 1 21 ? 54 27.328 -12.75 1 29 21 CYS B CA 1
ATOM 1546 C C . CYS B 1 21 ? 53.375 27.797 -14.047 1 29 21 CYS B C 1
ATOM 1548 O O . CYS B 1 21 ? 52.375 27.234 -14.492 1 29 21 CYS B O 1
ATOM 1550 N N . ALA B 1 22 ? 53.938 28.844 -14.758 1 24.92 22 ALA B N 1
ATOM 1551 C CA . ALA B 1 22 ? 53.656 29.922 -15.711 1 24.92 22 ALA B CA 1
ATOM 1552 C C . ALA B 1 22 ? 53.594 29.375 -17.141 1 24.92 22 ALA B C 1
ATOM 1554 O O . ALA B 1 22 ? 53.094 30.047 -18.047 1 24.92 22 ALA B O 1
ATOM 1555 N N . ASN B 1 23 ? 54.031 28.078 -17.453 1 25.09 23 ASN B N 1
ATOM 1556 C CA . ASN B 1 23 ? 54.688 28.234 -18.734 1 25.09 23 ASN B CA 1
ATOM 1557 C C . ASN B 1 23 ? 53.688 28.547 -19.844 1 25.09 23 ASN B C 1
ATOM 1559 O O . ASN B 1 23 ? 52.531 28.125 -19.797 1 25.09 23 ASN B O 1
ATOM 1563 N N . ASN B 1 24 ? 54.031 29.406 -20.891 1 23.41 24 ASN B N 1
ATOM 1564 C CA . ASN B 1 24 ? 53.562 30.344 -21.906 1 23.41 24 ASN B CA 1
ATOM 1565 C C . ASN B 1 24 ? 52.938 29.625 -23.094 1 23.41 24 ASN B C 1
ATOM 1567 O O . ASN B 1 24 ? 52.312 30.234 -23.953 1 23.41 24 ASN B O 1
ATOM 1571 N N . SER B 1 25 ? 53.156 28.281 -23.312 1 24.14 25 SER B N 1
ATOM 1572 C CA . SER B 1 25 ? 53.219 28.109 -24.75 1 24.14 25 SER B CA 1
ATOM 1573 C C . SER B 1 25 ? 51.844 28.359 -25.406 1 24.14 25 SER B C 1
ATOM 1575 O O . SER B 1 25 ? 50.812 28.141 -24.781 1 24.14 25 SER B O 1
ATOM 1577 N N . GLN B 1 26 ? 51.75 28.859 -26.672 1 24.92 26 GLN B N 1
ATOM 1578 C CA . GLN B 1 26 ? 50.875 29.562 -27.578 1 24.92 26 GLN B CA 1
ATOM 1579 C C . GLN B 1 26 ? 49.781 28.641 -28.125 1 24.92 26 GLN B C 1
ATOM 1581 O O . GLN B 1 26 ? 48.969 29.047 -28.984 1 24.92 26 GLN B O 1
ATOM 1586 N N . THR B 1 27 ? 49.469 27.453 -27.531 1 23.94 27 THR B N 1
ATOM 1587 C CA . THR B 1 27 ?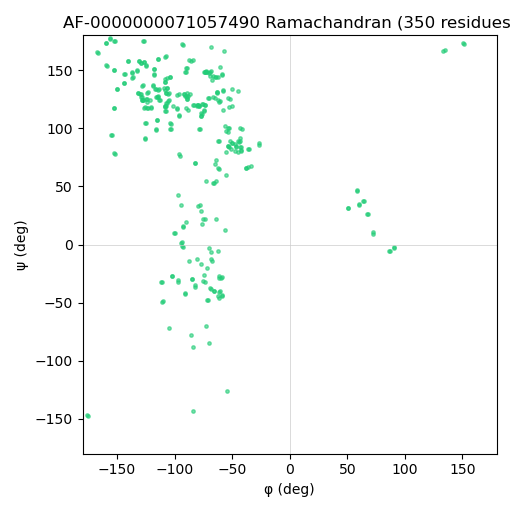 48.781 26.609 -28.516 1 23.94 27 THR B CA 1
ATOM 1588 C C . THR B 1 27 ? 47.469 27.25 -28.969 1 23.94 27 THR B C 1
ATOM 1590 O O . THR B 1 27 ? 46.844 27.984 -28.203 1 23.94 27 THR B O 1
ATOM 1593 N N . ASP B 1 28 ? 47.188 27.016 -30.312 1 26.02 28 ASP B N 1
ATOM 1594 C CA . ASP B 1 28 ? 46.156 27.453 -31.25 1 26.02 28 ASP B CA 1
ATOM 1595 C C . ASP B 1 28 ? 44.781 27.062 -30.734 1 26.02 28 ASP B C 1
ATOM 1597 O O . ASP B 1 28 ? 44.562 25.938 -30.266 1 26.02 28 ASP B O 1
ATOM 1601 N N . LYS B 1 29 ? 43.906 28.062 -30.422 1 26.22 29 LYS B N 1
ATOM 1602 C CA . LYS B 1 29 ? 42.625 28.219 -29.766 1 26.22 29 LYS B CA 1
ATOM 1603 C C . LYS B 1 29 ? 41.5 27.531 -30.547 1 26.22 29 LYS B C 1
ATOM 1605 O O . LYS B 1 29 ? 41.156 27.984 -31.641 1 26.22 29 LYS B O 1
ATOM 1610 N N . SER B 1 30 ? 41.656 26.156 -30.906 1 26.31 30 SER B N 1
ATOM 1611 C CA . SER B 1 30 ? 40.531 25.609 -31.641 1 26.31 30 SER B CA 1
ATOM 1612 C C . SER B 1 30 ? 39.219 25.859 -30.906 1 26.31 30 SER B C 1
ATOM 1614 O O . SER B 1 30 ? 39.156 25.688 -29.688 1 26.31 30 SER B O 1
ATOM 1616 N N . THR B 1 31 ? 38.25 26.625 -31.516 1 25.56 31 THR B N 1
ATOM 1617 C CA . THR B 1 31 ? 36.969 27.156 -31.125 1 25.56 31 THR B CA 1
ATOM 1618 C C . THR B 1 31 ? 36 26.016 -30.781 1 25.56 31 THR B C 1
ATOM 1620 O O . THR B 1 31 ? 35.688 25.188 -31.641 1 25.56 31 THR B O 1
ATOM 1623 N N . SER B 1 32 ? 36.281 25.25 -29.719 1 26 32 SER B N 1
ATOM 1624 C CA . SER B 1 32 ? 35.344 24.219 -29.297 1 26 32 SER B CA 1
ATOM 1625 C C . SER B 1 32 ? 33.969 24.797 -29.047 1 26 32 SER B C 1
ATOM 1627 O O . SER B 1 32 ? 33.812 25.75 -28.266 1 26 32 SER B O 1
ATOM 1629 N N . GLU B 1 33 ? 33.031 24.672 -30.109 1 28.5 33 GLU B N 1
ATOM 1630 C CA . GLU B 1 33 ? 31.625 25 -29.953 1 28.5 33 GLU B CA 1
ATOM 1631 C C . GLU B 1 33 ? 31.031 24.328 -28.719 1 28.5 33 GLU B C 1
ATOM 1633 O O . GLU B 1 33 ? 31.141 23.109 -28.562 1 28.5 33 GLU B O 1
ATOM 1638 N N . THR B 1 34 ? 31.141 24.984 -27.609 1 28.7 34 THR B N 1
ATOM 1639 C CA . THR B 1 34 ? 30.516 24.609 -26.344 1 28.7 34 THR B CA 1
ATOM 1640 C C . THR B 1 34 ? 29.016 24.406 -26.531 1 28.7 34 THR B C 1
ATOM 1642 O O . THR B 1 34 ? 28.297 25.328 -26.953 1 28.7 34 THR B O 1
ATOM 1645 N N . LYS B 1 35 ? 28.594 23.156 -26.984 1 29.55 35 LYS B N 1
ATOM 1646 C CA . LYS B 1 35 ? 27.188 22.797 -26.891 1 29.55 35 LYS B CA 1
ATOM 1647 C C . LYS B 1 35 ? 26.609 23.203 -25.547 1 29.55 35 LYS B C 1
ATOM 1649 O O . LYS B 1 35 ? 27.156 22.859 -24.5 1 29.55 35 LYS B O 1
ATOM 1654 N N . SER B 1 36 ? 25.875 24.359 -25.5 1 27.42 36 SER B N 1
ATOM 1655 C CA . SER B 1 36 ? 25.094 24.906 -24.406 1 27.42 36 SER B CA 1
ATOM 1656 C C . SER B 1 36 ? 24.188 23.828 -23.797 1 27.42 36 SER B C 1
ATOM 1658 O O . SER B 1 36 ? 23.422 23.172 -24.5 1 27.42 36 SER B O 1
ATOM 1660 N N . SER B 1 37 ? 24.75 23.047 -22.812 1 30.52 37 SER B N 1
ATOM 1661 C CA . SER B 1 37 ? 23.922 22.219 -21.953 1 30.52 37 SER B CA 1
ATOM 1662 C C . SER B 1 37 ? 22.703 22.969 -21.453 1 30.52 37 SER B C 1
ATOM 1664 O O . SER B 1 37 ? 22.828 24.062 -20.875 1 30.52 37 SER B O 1
ATOM 1666 N N . SER B 1 38 ? 21.641 22.875 -22.266 1 31.67 38 SER B N 1
ATOM 1667 C CA . SER B 1 38 ? 20.328 23.312 -21.781 1 31.67 38 SER B CA 1
ATOM 1668 C C . SER B 1 38 ? 20.062 22.797 -20.375 1 31.67 38 SER B C 1
ATOM 1670 O O . SER B 1 38 ? 20.016 21.594 -20.156 1 31.67 38 SER B O 1
ATOM 1672 N N . GLN B 1 39 ? 20.609 23.438 -19.344 1 30.06 39 GLN B N 1
ATOM 1673 C CA . GLN B 1 39 ? 20.141 23.25 -17.969 1 30.06 39 GLN B CA 1
ATOM 1674 C C . GLN B 1 39 ? 18.625 23.328 -17.891 1 30.06 39 GLN B C 1
ATOM 1676 O O . GLN B 1 39 ? 18.016 24.312 -18.312 1 30.06 39 GLN B O 1
ATOM 1681 N N . SER B 1 40 ? 18 22.203 -18.156 1 34.88 40 SER B N 1
ATOM 1682 C CA . SER B 1 40 ? 16.594 22.141 -17.75 1 34.88 40 SER B CA 1
ATOM 1683 C C . SER B 1 40 ? 16.391 22.734 -16.359 1 34.88 40 SER B C 1
ATOM 1685 O O . SER B 1 40 ? 16.953 22.234 -15.383 1 34.88 40 SER B O 1
ATOM 1687 N N . LYS B 1 41 ? 16.25 24.125 -16.328 1 34.03 41 LYS B N 1
ATOM 1688 C CA . LYS B 1 41 ? 15.75 24.734 -15.102 1 34.03 41 LYS B CA 1
ATOM 1689 C C . LYS B 1 41 ? 14.578 23.938 -14.539 1 34.03 41 LYS B C 1
ATOM 1691 O O . LYS B 1 41 ? 13.578 23.719 -15.227 1 34.03 41 LYS B O 1
ATOM 1696 N N . ASN B 1 42 ? 14.789 23 -13.688 1 32.44 42 ASN B N 1
ATOM 1697 C CA . ASN B 1 42 ? 13.727 22.594 -12.773 1 32.44 42 ASN B CA 1
ATOM 1698 C C . ASN B 1 42 ? 12.891 23.781 -12.312 1 32.44 42 ASN B C 1
ATOM 1700 O O . ASN B 1 42 ? 13.375 24.625 -11.562 1 32.44 42 ASN B O 1
ATOM 1704 N N . GLN B 1 43 ? 12.141 24.406 -13.219 1 31.59 43 GLN B N 1
ATOM 1705 C CA . GLN B 1 43 ? 11.18 25.328 -12.617 1 31.59 43 GLN B CA 1
ATOM 1706 C C . GLN B 1 43 ? 10.656 24.781 -11.289 1 31.59 43 GLN B C 1
ATOM 1708 O O . GLN B 1 43 ? 9.891 23.812 -11.266 1 31.59 43 GLN B O 1
ATOM 1713 N N . ALA B 1 44 ? 11.367 24.969 -10.32 1 38.78 44 ALA B N 1
ATOM 1714 C CA . ALA B 1 44 ? 10.852 24.75 -8.969 1 38.78 44 ALA B CA 1
ATOM 1715 C C . ALA B 1 44 ? 9.438 25.297 -8.828 1 38.78 44 ALA B C 1
ATOM 1717 O O . ALA B 1 44 ? 9.211 26.5 -8.984 1 38.78 44 ALA B O 1
ATOM 1718 N N . LYS B 1 45 ? 8.422 24.578 -9.266 1 43.94 45 LYS B N 1
ATOM 1719 C CA . LYS B 1 45 ? 7.082 25 -8.867 1 43.94 45 LYS B CA 1
ATOM 1720 C C . LYS B 1 45 ? 7.105 25.75 -7.539 1 43.94 45 LYS B C 1
ATOM 1722 O O . LYS B 1 45 ? 7.504 25.188 -6.516 1 43.94 45 LYS B O 1
ATOM 1727 N N . GLU B 1 46 ? 7.293 26.938 -7.527 1 49.22 46 GLU B N 1
ATOM 1728 C CA . GLU B 1 46 ? 7.172 27.75 -6.312 1 49.22 46 GLU B CA 1
ATOM 1729 C C . GLU B 1 46 ? 6.004 27.266 -5.457 1 49.22 46 GLU B C 1
ATOM 1731 O O . GLU B 1 46 ? 4.84 27.484 -5.812 1 49.22 46 GLU B O 1
ATOM 1736 N N . THR B 1 47 ? 6.047 26.141 -4.93 1 65.75 47 THR B N 1
ATOM 1737 C CA . THR B 1 47 ? 4.965 25.734 -4.039 1 65.75 47 THR B CA 1
ATOM 1738 C C . THR B 1 47 ? 4.758 26.766 -2.938 1 65.75 47 THR B C 1
ATOM 1740 O O . THR B 1 47 ? 5.676 27.062 -2.174 1 65.75 47 THR B O 1
ATOM 1743 N N . ASN B 1 48 ? 3.684 27.672 -3.111 1 89.06 48 ASN B N 1
ATOM 1744 C CA . ASN B 1 48 ? 3.32 28.672 -2.115 1 89.06 48 ASN B CA 1
ATOM 1745 C C . ASN B 1 48 ? 2.918 28.016 -0.792 1 89.06 48 ASN B C 1
ATOM 1747 O O . ASN B 1 48 ? 2.074 27.125 -0.766 1 89.06 48 ASN B O 1
ATOM 1751 N N . THR B 1 49 ? 3.588 28.375 0.27 1 97.44 49 THR B N 1
ATOM 1752 C CA . THR B 1 49 ? 3.316 27.922 1.626 1 97.44 49 THR B CA 1
ATOM 1753 C C . THR B 1 49 ? 2.02 28.516 2.154 1 97.44 49 THR B C 1
ATOM 1755 O O . THR B 1 49 ? 1.798 29.734 2.033 1 97.44 49 THR B O 1
ATOM 1758 N N . LEU B 1 50 ? 1.119 27.734 2.602 1 98.5 50 LEU B N 1
ATOM 1759 C CA . LEU B 1 50 ? -0.076 28.203 3.287 1 98.5 50 LEU B CA 1
ATOM 1760 C C . LEU B 1 50 ? 0.26 28.688 4.695 1 98.5 50 LEU B C 1
ATOM 1762 O O . LEU B 1 50 ? 0.719 27.906 5.531 1 98.5 50 LEU B O 1
ATOM 1766 N N . GLU B 1 51 ? -0.009 29.953 4.973 1 98.56 51 GLU B N 1
ATOM 1767 C CA . GLU B 1 51 ? 0.295 30.516 6.281 1 98.56 51 GLU B CA 1
ATOM 1768 C C . GLU B 1 51 ? -0.977 30.969 7 1 98.56 51 GLU B C 1
ATOM 1770 O O . GLU B 1 51 ? -1.86 31.578 6.395 1 98.56 51 GLU B O 1
ATOM 1775 N N . PHE B 1 52 ? -1.096 30.625 8.266 1 98.62 52 PHE B N 1
ATOM 1776 C CA . PHE B 1 52 ? -2.199 31.094 9.102 1 98.62 52 PHE B CA 1
ATOM 1777 C C . PHE B 1 52 ? -1.852 30.984 10.578 1 98.62 52 PHE B C 1
ATOM 1779 O O . PHE B 1 52 ? -0.768 30.516 10.93 1 98.62 52 PHE B O 1
ATOM 1786 N N . SER B 1 53 ? -2.719 31.5 11.438 1 98.69 53 SER B N 1
ATOM 1787 C CA . SER B 1 53 ? -2.521 31.469 12.883 1 98.69 53 SER B CA 1
ATOM 1788 C C . SER B 1 53 ? -3.486 30.484 13.555 1 98.69 53 SER B C 1
ATOM 1790 O O . SER B 1 53 ? -4.508 30.125 12.969 1 98.69 53 SER B O 1
ATOM 1792 N N . THR B 1 54 ? -3.143 30.094 14.781 1 98.44 54 THR B N 1
ATOM 1793 C CA . THR B 1 54 ? -3.982 29.156 15.5 1 98.44 54 THR B CA 1
ATOM 1794 C C . THR B 1 54 ? -5.328 29.781 15.852 1 98.44 54 THR B C 1
ATOM 1796 O O . THR B 1 54 ? -6.262 29.078 16.25 1 98.44 54 THR B O 1
ATOM 1799 N N . ASP B 1 55 ? -5.488 31.078 15.75 1 97.56 55 ASP B N 1
ATOM 1800 C CA . ASP B 1 55 ? -6.773 31.719 16.016 1 97.56 55 ASP B CA 1
ATOM 1801 C C . ASP B 1 55 ? -7.586 31.859 14.734 1 97.56 55 ASP B C 1
ATOM 1803 O O . ASP B 1 55 ? -8.727 32.344 14.766 1 97.56 55 ASP B O 1
ATOM 1807 N N . ASP B 1 56 ? -7.098 31.469 13.602 1 97.94 56 ASP B N 1
ATOM 1808 C CA . ASP B 1 56 ? -7.816 31.516 12.336 1 97.94 56 ASP B CA 1
ATOM 1809 C C . ASP B 1 56 ? -8.734 30.312 12.172 1 97.94 56 ASP B C 1
ATOM 1811 O O . ASP B 1 56 ? -8.539 29.484 11.266 1 97.94 56 ASP B O 1
ATOM 1815 N N . LEU B 1 57 ? -9.75 30.266 12.922 1 98.06 57 LEU B N 1
ATOM 1816 C CA . LEU B 1 57 ? -10.672 29.141 12.906 1 98.06 57 LEU B CA 1
ATOM 1817 C C . LEU B 1 57 ? -11.375 29.031 11.562 1 98.06 57 LEU B C 1
ATOM 1819 O O . LEU B 1 57 ? -11.602 30.031 10.891 1 98.06 57 LEU B O 1
ATOM 1823 N N . ASP B 1 58 ? -11.625 27.828 11.102 1 97.69 58 ASP B N 1
ATOM 1824 C CA . ASP B 1 58 ? -12.336 27.453 9.883 1 97.69 58 ASP B CA 1
ATOM 1825 C C . ASP B 1 58 ? -11.5 27.75 8.641 1 97.69 58 ASP B C 1
ATOM 1827 O O . ASP B 1 58 ? -12.016 27.75 7.527 1 97.69 58 ASP B O 1
ATOM 1831 N N . LYS B 1 59 ? -10.242 28.062 8.945 1 98.44 59 LYS B N 1
ATOM 1832 C CA . LYS B 1 59 ? -9.336 28.203 7.809 1 98.44 59 LYS B CA 1
ATOM 1833 C C . LYS B 1 59 ? -9.375 26.969 6.918 1 98.44 59 LYS B C 1
ATOM 1835 O O . LYS B 1 59 ? -9.188 25.844 7.395 1 98.44 59 LYS B O 1
ATOM 1840 N N . VAL B 1 60 ? -9.625 27.156 5.59 1 98.81 60 VAL B N 1
ATOM 1841 C CA . VAL B 1 60 ? -9.578 26.047 4.641 1 98.81 60 VAL B CA 1
ATOM 1842 C C . VAL B 1 60 ? -8.133 25.75 4.27 1 98.81 60 VAL B C 1
ATOM 1844 O O . VAL B 1 60 ? -7.414 26.625 3.775 1 98.81 60 VAL B O 1
ATOM 1847 N N . ILE B 1 61 ? -7.73 24.562 4.555 1 98.62 61 ILE B N 1
ATOM 1848 C CA . ILE B 1 61 ? -6.363 24.109 4.301 1 98.62 61 ILE B CA 1
ATOM 1849 C C . ILE B 1 61 ? -6.277 23.484 2.916 1 98.62 61 ILE B C 1
ATOM 1851 O O . ILE B 1 61 ? -5.305 23.688 2.189 1 98.62 61 ILE B O 1
ATOM 1855 N N . TYR B 1 62 ? -7.273 22.703 2.59 1 98.69 62 TYR B N 1
ATOM 1856 C CA . TYR B 1 62 ? -7.359 21.969 1.329 1 98.69 62 TYR B CA 1
ATOM 1857 C C . TYR B 1 62 ? -8.812 21.766 0.909 1 98.69 62 TYR B C 1
ATOM 1859 O O . TYR B 1 62 ? -9.664 21.453 1.737 1 98.69 62 TYR B O 1
ATOM 1867 N N . ASP B 1 63 ? -9.117 22.031 -0.369 1 98.44 63 ASP B N 1
ATOM 1868 C CA . ASP B 1 63 ? -10.461 21.844 -0.92 1 98.44 63 ASP B CA 1
ATOM 1869 C C . ASP B 1 63 ? -10.398 21.547 -2.418 1 98.44 63 ASP B C 1
ATOM 1871 O O . ASP B 1 63 ? -10.602 22.438 -3.24 1 98.44 63 ASP B O 1
ATOM 1875 N N . LYS B 1 64 ? -10.086 20.391 -2.676 1 96.88 64 LYS B N 1
ATOM 1876 C CA . LYS B 1 64 ? -9.961 19.969 -4.07 1 96.88 64 LYS B CA 1
ATOM 1877 C C . LYS B 1 64 ? -10.438 18.531 -4.258 1 96.88 64 LYS B C 1
ATOM 1879 O O . LYS B 1 64 ? -10.203 17.688 -3.402 1 96.88 64 LYS B O 1
ATOM 1884 N N . GLY B 1 65 ? -11.156 18.234 -5.332 1 94.38 65 GLY B N 1
ATOM 1885 C CA . GLY B 1 65 ? -11.438 16.875 -5.762 1 94.38 65 GLY B CA 1
ATOM 1886 C C . GLY B 1 65 ? -12.359 16.125 -4.812 1 94.38 65 GLY B C 1
ATOM 1887 O O . GLY B 1 65 ? -12.219 14.906 -4.637 1 94.38 65 GLY B O 1
ATOM 1888 N N . GLY B 1 66 ? -13.227 16.797 -4.039 1 97.12 66 GLY B N 1
ATOM 1889 C CA . GLY B 1 66 ? -14.156 16.141 -3.119 1 97.12 66 GLY B CA 1
ATOM 1890 C C . GLY B 1 66 ? -13.578 15.961 -1.728 1 97.12 66 GLY B C 1
ATOM 1891 O O . GLY B 1 66 ? -14.242 15.414 -0.845 1 97.12 66 GLY B O 1
ATOM 1892 N N . VAL B 1 67 ? -12.352 16.359 -1.592 1 98.06 67 VAL B N 1
ATOM 1893 C CA . VAL B 1 67 ? -11.703 16.312 -0.285 1 98.06 67 VAL B CA 1
ATOM 1894 C C . VAL B 1 67 ? -11.562 17.734 0.272 1 98.06 67 VAL B C 1
ATOM 1896 O O . VAL B 1 67 ? -11.094 18.625 -0.424 1 98.06 67 VAL B O 1
ATOM 1899 N N . LYS B 1 68 ? -11.977 17.906 1.488 1 98.75 68 LYS B N 1
ATOM 1900 C CA . LYS B 1 68 ? -11.859 19.203 2.158 1 98.75 68 LYS B CA 1
ATOM 1901 C C . LYS B 1 68 ? -11.266 19.047 3.553 1 98.75 68 LYS B C 1
ATOM 1903 O O . LYS B 1 68 ? -11.648 18.141 4.305 1 98.75 68 LYS B O 1
ATOM 1908 N N . ILE B 1 69 ? -10.258 19.844 3.877 1 98.81 69 ILE B N 1
ATOM 1909 C CA . ILE B 1 69 ? -9.625 19.906 5.191 1 98.81 69 ILE B CA 1
ATOM 1910 C C . ILE B 1 69 ? -9.672 21.344 5.719 1 98.81 69 ILE B C 1
ATOM 1912 O O . ILE B 1 69 ? -9.273 22.281 5.02 1 98.81 69 ILE B O 1
ATOM 1916 N N . SER B 1 70 ? -10.195 21.5 6.867 1 98.94 70 SER B N 1
ATOM 1917 C CA . SER B 1 70 ? -10.258 22.812 7.496 1 98.94 70 SER B CA 1
ATOM 1918 C C . SER B 1 70 ? -9.719 22.766 8.922 1 98.94 70 SER B C 1
ATOM 1920 O O . SER B 1 70 ? -9.742 21.719 9.57 1 98.94 70 SER B O 1
ATOM 1922 N N . PHE B 1 71 ? -9.289 23.938 9.344 1 98.88 71 PHE B N 1
ATOM 1923 C CA . PHE B 1 71 ? -8.703 24.062 10.672 1 98.88 71 PHE B CA 1
ATOM 1924 C C . PHE B 1 71 ? -9.781 24.344 11.711 1 98.88 71 PHE B C 1
ATOM 1926 O O . PHE B 1 71 ? -10.578 25.281 11.555 1 98.88 71 PHE B O 1
ATOM 1933 N N . LEU B 1 72 ? -9.805 23.531 12.789 1 98.75 72 LEU B N 1
ATOM 1934 C CA . LEU B 1 72 ? -10.812 23.688 13.828 1 98.75 72 LEU B CA 1
ATOM 1935 C C . LEU B 1 72 ? -10.242 24.391 15.047 1 98.75 72 LEU B C 1
ATOM 1937 O O . LEU B 1 72 ? -10.992 24.938 15.867 1 98.75 72 LEU B O 1
ATOM 1941 N N . GLY B 1 73 ? -8.906 24.25 15.242 1 98.38 73 GLY B N 1
ATOM 1942 C CA . GLY B 1 73 ? -8.328 24.906 16.391 1 98.38 73 GLY B CA 1
ATOM 1943 C C . GLY B 1 73 ? -7.09 24.219 16.938 1 98.38 73 GLY B C 1
ATOM 1944 O O . GLY B 1 73 ? -6.668 23.188 16.391 1 98.38 73 GLY B O 1
ATOM 1945 N N . PHE B 1 74 ? -6.492 24.844 17.844 1 98.44 74 PHE B N 1
ATOM 1946 C CA . PHE B 1 74 ? -5.301 24.391 18.547 1 98.44 74 PHE B CA 1
ATOM 1947 C C . PHE B 1 74 ? -5.633 23.984 19.984 1 98.44 74 PHE B C 1
ATOM 1949 O O . PHE B 1 74 ? -6.156 24.797 20.75 1 98.44 74 PHE B O 1
ATOM 1956 N N . GLU B 1 75 ? -5.363 22.672 20.281 1 97.44 75 GLU B N 1
ATOM 1957 C CA . GLU B 1 75 ? -5.68 22.141 21.609 1 97.44 75 GLU B CA 1
ATOM 1958 C C . GLU B 1 75 ? -4.41 21.781 22.375 1 97.44 75 GLU B C 1
ATOM 1960 O O . GLU B 1 75 ? -3.609 20.969 21.922 1 97.44 75 GLU B O 1
ATOM 1965 N N . GLU B 1 76 ? -4.301 22.359 23.547 1 95.62 76 GLU B N 1
ATOM 1966 C CA . GLU B 1 76 ? -3.168 22.031 24.406 1 95.62 76 GLU B CA 1
ATOM 1967 C C . GLU B 1 76 ? -3.475 20.844 25.297 1 95.62 76 GLU B C 1
ATOM 1969 O O . GLU B 1 76 ? -4.582 20.719 25.828 1 95.62 76 GLU B O 1
ATOM 1974 N N . GLY B 1 77 ? -2.498 19.875 25.281 1 95.5 77 GLY B N 1
ATOM 1975 C CA . GLY B 1 77 ? -2.625 18.719 26.156 1 95.5 77 GLY B CA 1
ATOM 1976 C C . GLY B 1 77 ? -1.394 18.484 27 1 95.5 77 GLY B C 1
ATOM 1977 O O . GLY B 1 77 ? -0.399 19.203 26.875 1 95.5 77 GLY B O 1
ATOM 1978 N N . ASP B 1 78 ? -1.511 17.469 27.922 1 95 78 ASP B N 1
ATOM 1979 C CA . ASP B 1 78 ? -0.456 17.188 28.891 1 95 78 ASP B CA 1
ATOM 1980 C C . ASP B 1 78 ? 0.737 16.516 28.219 1 95 78 ASP B C 1
ATOM 1982 O O . ASP B 1 78 ? 1.877 16.672 28.672 1 95 78 ASP B O 1
ATOM 1986 N N . TYR B 1 79 ? 0.478 15.727 27.203 1 95.88 79 TYR B N 1
ATOM 1987 C CA . TYR B 1 79 ? 1.542 14.977 26.547 1 95.88 79 TYR B CA 1
ATOM 1988 C C . TYR B 1 79 ? 1.803 15.5 25.141 1 95.88 79 TYR B C 1
ATOM 1990 O O . TYR B 1 79 ? 2.941 15.5 24.672 1 95.88 79 TYR B O 1
ATOM 1998 N N . ASN B 1 80 ? 0.747 15.984 24.5 1 97.94 80 ASN B N 1
ATOM 1999 C CA . ASN B 1 80 ? 0.814 16.562 23.156 1 97.94 80 ASN B CA 1
ATOM 2000 C C . ASN B 1 80 ? -0.132 17.75 23.016 1 97.94 80 ASN B C 1
ATOM 2002 O O . ASN B 1 80 ? -1.183 17.797 23.656 1 97.94 80 ASN B O 1
ATOM 2006 N N . HIS B 1 81 ? 0.288 18.734 22.203 1 98 81 HIS B N 1
ATOM 2007 C CA . HIS B 1 81 ? -0.667 19.672 21.625 1 98 81 HIS B CA 1
ATOM 2008 C C . HIS B 1 81 ? -1.204 19.156 20.281 1 98 81 HIS B C 1
ATOM 2010 O O . HIS B 1 81 ? -0.554 18.344 19.625 1 98 81 HIS B O 1
ATOM 2016 N N . THR B 1 82 ? -2.41 19.547 19.953 1 98.44 82 THR B N 1
ATOM 2017 C CA . THR B 1 82 ? -3.025 19.031 18.734 1 98.44 82 THR B CA 1
ATOM 2018 C C . THR B 1 82 ? -3.523 20.188 17.875 1 98.44 82 THR B C 1
ATOM 2020 O O . THR B 1 82 ? -4.191 21.094 18.359 1 98.44 82 THR B O 1
ATOM 2023 N N . LEU B 1 83 ? -3.078 20.234 16.641 1 98.81 83 LEU B N 1
ATOM 2024 C CA . LEU B 1 83 ? -3.791 20.969 15.602 1 98.81 83 LEU B CA 1
ATOM 2025 C C . LEU B 1 83 ? -5.012 20.203 15.117 1 98.81 83 LEU B C 1
ATOM 2027 O O . LEU B 1 83 ? -4.871 19.172 14.445 1 98.81 83 LEU B O 1
ATOM 2031 N N . LYS B 1 84 ? -6.176 20.688 15.414 1 98.81 84 LYS B N 1
ATOM 2032 C CA . LYS B 1 84 ? -7.395 19.953 15.086 1 98.81 84 LYS B CA 1
ATOM 2033 C C . LYS B 1 84 ? -7.902 20.328 13.695 1 98.81 84 LYS B C 1
ATOM 2035 O O . LYS B 1 84 ? -8.07 21.5 13.375 1 98.81 84 LYS B O 1
ATOM 2040 N N . PHE B 1 85 ? -8.125 19.328 12.898 1 98.88 85 PHE B N 1
ATOM 2041 C CA . PHE B 1 85 ? -8.633 19.484 11.547 1 98.88 85 PHE B CA 1
ATOM 2042 C C . PHE B 1 85 ? -9.984 18.797 11.391 1 98.88 85 PHE B C 1
ATOM 2044 O O . PHE B 1 85 ? -10.227 17.766 12.016 1 98.88 85 PHE B O 1
ATOM 2051 N N . ALA B 1 86 ? -10.883 19.359 10.578 1 98.88 86 ALA B N 1
ATOM 2052 C CA . ALA B 1 86 ? -12.07 18.703 10.047 1 98.88 86 ALA B CA 1
ATOM 2053 C C . ALA B 1 86 ? -11.812 18.156 8.648 1 98.88 86 ALA B C 1
ATOM 2055 O O . ALA B 1 86 ? -11.258 18.844 7.793 1 98.88 86 ALA B O 1
ATOM 2056 N N . TYR B 1 87 ? -12.141 16.938 8.508 1 98.81 87 TYR B N 1
ATOM 2057 C CA . TYR B 1 87 ? -12 16.25 7.223 1 98.81 87 TYR B CA 1
ATOM 2058 C C . TYR B 1 87 ? -13.359 15.992 6.59 1 98.81 87 TYR B C 1
ATOM 2060 O O . TYR B 1 87 ? -14.281 15.531 7.266 1 98.81 87 TYR B O 1
ATOM 2068 N N . GLU B 1 88 ? -13.523 16.281 5.332 1 98.75 88 GLU B N 1
ATOM 2069 C CA . GLU B 1 88 ? -14.641 15.836 4.512 1 98.75 88 GLU B CA 1
ATOM 2070 C C . GLU B 1 88 ? -14.156 15.125 3.25 1 98.75 88 GLU B C 1
ATOM 2072 O O . GLU B 1 88 ? -13.391 15.688 2.469 1 98.75 88 GLU B O 1
ATOM 2077 N N . ASN B 1 89 ? -14.516 13.859 3.135 1 98.44 89 ASN B N 1
ATOM 2078 C CA . ASN B 1 89 ? -14.227 13.086 1.933 1 98.44 89 ASN B CA 1
ATOM 2079 C C . ASN B 1 89 ? -15.508 12.672 1.217 1 98.44 89 ASN B C 1
ATOM 2081 O O . ASN B 1 89 ? -16.203 11.75 1.656 1 98.44 89 ASN B O 1
ATOM 2085 N N . GLN B 1 90 ? -15.734 13.297 0.16 1 97.81 90 GLN B N 1
ATOM 2086 C CA . GLN B 1 90 ? -16.938 13.016 -0.606 1 97.81 90 GLN B CA 1
ATOM 2087 C C . GLN B 1 90 ? -16.641 12.094 -1.789 1 97.81 90 GLN B C 1
ATOM 2089 O O . GLN B 1 90 ? -17.469 11.953 -2.695 1 97.81 90 GLN B O 1
ATOM 2094 N N . THR B 1 91 ? -15.547 11.586 -1.814 1 93.56 91 THR B N 1
ATOM 2095 C CA . THR B 1 91 ? -15.172 10.672 -2.887 1 93.56 91 THR B CA 1
ATOM 2096 C C . THR B 1 91 ? -15.438 9.227 -2.482 1 93.56 91 THR B C 1
ATOM 2098 O O . THR B 1 91 ? -15.789 8.953 -1.334 1 93.56 91 THR B O 1
ATOM 2101 N N . ASP B 1 92 ? -15.281 8.305 -3.42 1 90.06 92 ASP B N 1
ATOM 2102 C CA . ASP B 1 92 ? -15.438 6.879 -3.164 1 90.06 92 ASP B CA 1
ATOM 2103 C C . ASP B 1 92 ? -14.102 6.23 -2.814 1 90.06 92 ASP B C 1
ATOM 2105 O O . ASP B 1 92 ? -13.969 5.008 -2.863 1 90.06 92 ASP B O 1
ATOM 2109 N N . LYS B 1 93 ? -13.125 7.113 -2.492 1 86.44 93 LYS B N 1
ATOM 2110 C CA . LYS B 1 93 ? -11.766 6.648 -2.223 1 86.44 93 LYS B CA 1
ATOM 2111 C C . LYS B 1 93 ? -11.352 6.965 -0.789 1 86.44 93 LYS B C 1
ATOM 2113 O O . LYS B 1 93 ? -11.812 7.945 -0.204 1 86.44 93 LYS B O 1
ATOM 2118 N N . ASP B 1 94 ? -10.484 6.121 -0.268 1 91.75 94 ASP B N 1
ATOM 2119 C CA . ASP B 1 94 ? -9.812 6.418 0.994 1 91.75 94 ASP B CA 1
ATOM 2120 C C . ASP B 1 94 ? -8.5 7.16 0.757 1 91.75 94 ASP B C 1
ATOM 2122 O O . ASP B 1 94 ? -7.793 6.887 -0.215 1 91.75 94 ASP B O 1
ATOM 2126 N N . TYR B 1 95 ? -8.156 7.977 1.668 1 94.75 95 TYR B N 1
ATOM 2127 C CA . TYR B 1 95 ? -6.879 8.688 1.606 1 94.75 95 TYR B CA 1
ATOM 2128 C C . TYR B 1 95 ? -6.148 8.609 2.941 1 94.75 95 TYR B C 1
ATOM 2130 O O . TYR B 1 95 ? -6.773 8.477 3.994 1 94.75 95 TYR B O 1
ATOM 2138 N N . ASP B 1 96 ? -4.902 8.633 2.816 1 95.56 96 ASP B N 1
ATOM 2139 C CA . ASP B 1 96 ? -4.062 8.82 3.998 1 95.56 96 ASP B CA 1
ATOM 2140 C C . ASP B 1 96 ? -3.504 10.242 4.055 1 95.56 96 ASP B C 1
ATOM 2142 O O . ASP B 1 96 ? -3.221 10.844 3.018 1 95.56 96 ASP B O 1
ATOM 2146 N N . LEU B 1 97 ? -3.404 10.75 5.266 1 97.56 97 LEU B N 1
ATOM 2147 C CA . LEU B 1 97 ? -2.797 12.047 5.523 1 97.56 97 LEU B CA 1
ATOM 2148 C C . LEU B 1 97 ? -1.511 11.898 6.328 1 97.56 97 LEU B C 1
ATOM 2150 O O . LEU B 1 97 ? -1.475 11.172 7.32 1 97.56 97 LEU B O 1
ATOM 2154 N N . GLN B 1 98 ? -0.48 12.625 5.836 1 97.25 98 GLN B N 1
ATOM 2155 C CA . GLN B 1 98 ? 0.808 12.57 6.523 1 97.25 98 GLN B CA 1
ATOM 2156 C C . GLN B 1 98 ? 1.469 13.945 6.555 1 97.25 98 GLN B C 1
ATOM 2158 O O . GLN B 1 98 ? 1.121 14.828 5.766 1 97.25 98 GLN B O 1
ATOM 2163 N N . ALA B 1 99 ? 2.367 14.141 7.484 1 98.12 99 ALA B N 1
ATOM 2164 C CA . ALA B 1 99 ? 3.223 15.32 7.543 1 98.12 99 ALA B CA 1
ATOM 2165 C C . ALA B 1 99 ? 4.656 14.984 7.137 1 98.12 99 ALA B C 1
ATOM 2167 O O . ALA B 1 99 ? 5.184 13.938 7.516 1 98.12 99 ALA B O 1
ATOM 2168 N N . ARG B 1 100 ? 5.207 15.867 6.297 1 96.5 100 ARG B N 1
ATOM 2169 C CA . ARG B 1 100 ? 6.621 15.805 5.945 1 96.5 100 ARG B CA 1
ATOM 2170 C C . ARG B 1 100 ? 7.309 17.141 6.184 1 96.5 100 ARG B C 1
ATOM 2172 O O . ARG B 1 100 ? 6.648 18.172 6.316 1 96.5 100 ARG B O 1
ATOM 2179 N N . ASN B 1 101 ? 8.617 17.031 6.348 1 96.75 101 ASN B N 1
ATOM 2180 C CA . ASN B 1 101 ? 9.438 18.234 6.469 1 96.75 101 ASN B CA 1
ATOM 2181 C C . ASN B 1 101 ? 8.992 19.094 7.641 1 96.75 101 ASN B C 1
ATOM 2183 O O . ASN B 1 101 ? 8.812 20.312 7.496 1 96.75 101 ASN B O 1
ATOM 2187 N N . GLY B 1 102 ? 8.781 18.484 8.711 1 98.25 102 GLY B N 1
ATOM 2188 C CA . GLY B 1 102 ? 8.305 19.188 9.891 1 98.25 102 GLY B CA 1
ATOM 2189 C C . GLY B 1 102 ? 9.367 20.047 10.539 1 98.25 102 GLY B C 1
ATOM 2190 O O . GLY B 1 102 ? 10.555 19.719 10.508 1 98.25 102 GLY B O 1
ATOM 2191 N N . ALA B 1 103 ? 8.922 21.156 11.141 1 98.56 103 ALA B N 1
ATOM 2192 C CA . ALA B 1 103 ? 9.773 22.031 11.945 1 98.56 103 ALA B CA 1
ATOM 2193 C C . ALA B 1 103 ? 8.953 22.766 13.008 1 98.56 103 ALA B C 1
ATOM 2195 O O . ALA B 1 103 ? 7.777 23.047 12.797 1 98.56 103 ALA B O 1
ATOM 2196 N N . VAL B 1 104 ? 9.594 23.062 14.078 1 98.69 104 VAL B N 1
ATOM 2197 C CA . VAL B 1 104 ? 9.016 23.875 15.133 1 98.69 104 VAL B CA 1
ATOM 2198 C C . VAL B 1 104 ? 9.992 25 15.5 1 98.69 104 VAL B C 1
ATOM 2200 O O . VAL B 1 104 ? 11.18 24.75 15.711 1 98.69 104 VAL B O 1
ATOM 2203 N N . ASN B 1 105 ? 9.453 26.234 15.531 1 98.12 105 ASN B N 1
ATOM 2204 C CA . ASN B 1 105 ? 10.266 27.406 15.836 1 98.12 105 ASN B CA 1
ATOM 2205 C C . ASN B 1 105 ? 11.523 27.453 14.977 1 98.12 105 ASN B C 1
ATOM 2207 O O . ASN B 1 105 ? 12.602 27.812 15.461 1 98.12 105 ASN B O 1
ATOM 2211 N N . GLY B 1 106 ? 11.398 26.938 13.781 1 97.31 106 GLY B N 1
ATOM 2212 C CA . GLY B 1 106 ? 12.492 26.984 12.828 1 97.31 106 GLY B CA 1
ATOM 2213 C C . GLY B 1 106 ? 13.461 25.828 12.969 1 97.31 106 GLY B C 1
ATOM 2214 O O . GLY B 1 106 ? 14.422 25.719 12.211 1 97.31 106 GLY B O 1
ATOM 2215 N N . ILE B 1 107 ? 13.25 25.016 13.984 1 97.94 107 ILE B N 1
ATOM 2216 C CA . ILE B 1 107 ? 14.086 23.828 14.18 1 97.94 107 ILE B CA 1
ATOM 2217 C C . ILE B 1 107 ? 13.484 22.656 13.43 1 97.94 107 ILE B C 1
ATOM 2219 O O . ILE B 1 107 ? 12.359 22.234 13.711 1 97.94 107 ILE B O 1
ATOM 2223 N N . ASP B 1 108 ? 14.297 22.031 12.57 1 97.75 108 ASP B N 1
ATOM 2224 C CA . ASP B 1 108 ? 13.828 20.922 11.742 1 97.75 108 ASP B CA 1
ATOM 2225 C C . ASP B 1 108 ? 13.656 19.656 12.57 1 97.75 108 ASP B C 1
ATOM 2227 O O . ASP B 1 108 ? 14.445 19.391 13.477 1 97.75 108 ASP B O 1
ATOM 2231 N N . GLU B 1 109 ? 12.68 18.859 12.133 1 96.25 109 GLU B N 1
ATOM 2232 C CA . GLU B 1 109 ? 12.578 17.5 12.648 1 96.25 109 GLU B CA 1
ATOM 2233 C C . GLU B 1 109 ? 13.844 16.703 12.367 1 96.25 109 GLU B C 1
ATOM 2235 O O . GLU B 1 109 ? 14.516 16.922 11.352 1 96.25 109 GLU B O 1
ATOM 2240 N N . SER B 1 110 ? 14.156 15.867 13.234 1 93.44 110 SER B N 1
ATOM 2241 C CA . SER B 1 110 ? 15.289 14.945 13.141 1 93.44 110 SER B CA 1
ATOM 2242 C C . SER B 1 110 ? 15.07 13.711 14.016 1 93.44 110 SER B C 1
ATOM 2244 O O . SER B 1 110 ? 14.047 13.602 14.688 1 93.44 110 SER B O 1
ATOM 2246 N N . ASP B 1 111 ? 16.047 12.805 13.93 1 89.62 111 ASP B N 1
ATOM 2247 C CA . ASP B 1 111 ? 15.969 11.633 14.805 1 89.62 111 ASP B CA 1
ATOM 2248 C C . ASP B 1 111 ? 15.961 12.055 16.281 1 89.62 111 ASP B C 1
ATOM 2250 O O . ASP B 1 111 ? 15.398 11.359 17.125 1 89.62 111 ASP B O 1
ATOM 2254 N N . ASP B 1 112 ? 16.562 13.156 16.562 1 88.81 112 ASP B N 1
ATOM 2255 C CA . ASP B 1 112 ? 16.641 13.656 17.922 1 88.81 112 ASP B CA 1
ATOM 2256 C C . ASP B 1 112 ? 15.398 14.453 18.297 1 88.81 112 ASP B C 1
ATOM 2258 O O . ASP B 1 112 ? 15.039 14.531 19.484 1 88.81 112 ASP B O 1
ATOM 2262 N N . TYR B 1 113 ? 14.797 15.078 17.266 1 93.56 113 TYR B N 1
ATOM 2263 C CA . TYR B 1 113 ? 13.625 15.922 17.469 1 93.56 113 TYR B CA 1
ATOM 2264 C C . TYR B 1 113 ? 12.477 15.492 16.578 1 93.56 113 TYR B C 1
ATOM 2266 O O . TYR B 1 113 ? 12.328 15.984 15.453 1 93.56 113 TYR B O 1
ATOM 2274 N N . ASP B 1 114 ? 11.617 14.562 17.125 1 96.19 114 ASP B N 1
ATOM 2275 C CA . ASP B 1 114 ? 10.414 14.125 16.422 1 96.19 114 ASP B CA 1
ATOM 2276 C C . ASP B 1 114 ? 9.188 14.914 16.891 1 96.19 114 ASP B C 1
ATOM 2278 O O . ASP B 1 114 ? 8.391 14.422 17.688 1 96.19 114 ASP B O 1
ATOM 2282 N N . PHE B 1 115 ? 9.07 16.172 16.375 1 98.12 115 PHE B N 1
ATOM 2283 C CA . PHE B 1 115 ? 8.117 17.156 16.891 1 98.12 115 PHE B CA 1
ATOM 2284 C C . PHE B 1 115 ? 6.691 16.766 16.5 1 98.12 115 PHE B C 1
ATOM 2286 O O . PHE B 1 115 ? 5.773 16.844 17.312 1 98.12 115 PHE B O 1
ATOM 2293 N N . ILE B 1 116 ? 6.508 16.422 15.219 1 98.5 116 ILE B N 1
ATOM 2294 C CA . ILE B 1 116 ? 5.18 16.328 14.633 1 98.5 116 ILE B CA 1
ATOM 2295 C C . ILE B 1 116 ? 4.828 14.859 14.391 1 98.5 116 ILE B C 1
ATOM 2297 O O . ILE B 1 116 ? 5.531 14.164 13.656 1 98.5 116 ILE B O 1
ATOM 2301 N N . ILE B 1 117 ? 3.781 14.344 15.016 1 97.56 117 ILE B N 1
ATOM 2302 C CA . ILE B 1 117 ? 3.232 13 14.828 1 97.56 117 ILE B CA 1
ATOM 2303 C C . ILE B 1 117 ? 1.908 13.086 14.078 1 97.56 117 ILE B C 1
ATOM 2305 O O . ILE B 1 117 ? 0.936 13.656 14.578 1 97.56 117 ILE B O 1
ATOM 2309 N N . TYR B 1 118 ? 1.93 12.508 12.844 1 98.12 118 TYR B N 1
ATOM 2310 C CA . TYR B 1 118 ? 0.722 12.664 12.039 1 98.12 118 TYR B CA 1
ATOM 2311 C C . TYR B 1 118 ? 0.558 11.508 11.062 1 98.12 118 TYR B C 1
ATOM 2313 O O . TYR B 1 118 ? 1.434 11.266 10.227 1 98.12 118 TYR B O 1
ATOM 2321 N N . SER B 1 119 ? -0.46 10.781 11.195 1 97 119 SER B N 1
ATOM 2322 C CA . SER B 1 119 ? -0.905 9.742 10.273 1 97 119 SER B CA 1
ATOM 2323 C C . SER B 1 119 ? -2.406 9.5 10.398 1 97 119 SER B C 1
ATOM 2325 O O . SER B 1 119 ? -2.85 8.75 11.273 1 97 119 SER B O 1
ATOM 2327 N N . ASP B 1 120 ? -3.23 10.164 9.562 1 97.56 120 ASP B N 1
ATOM 2328 C CA . ASP B 1 120 ? -4.68 9.992 9.586 1 97.56 120 ASP B CA 1
ATOM 2329 C C . ASP B 1 120 ? -5.176 9.352 8.289 1 97.56 120 ASP B C 1
ATOM 2331 O O . ASP B 1 120 ? -4.465 9.336 7.285 1 97.56 120 ASP B O 1
ATOM 2335 N N . SER B 1 121 ? -6.348 8.797 8.406 1 95.88 121 SER B N 1
ATOM 2336 C CA . SER B 1 121 ? -7.031 8.258 7.238 1 95.88 121 SER B CA 1
ATOM 2337 C C . SER B 1 121 ? -8.352 8.969 6.988 1 95.88 121 SER B C 1
ATOM 2339 O O . SER B 1 121 ? -9.102 9.258 7.926 1 95.88 121 SER B O 1
ATOM 2341 N N . LEU B 1 122 ? -8.633 9.289 5.73 1 96.44 122 LEU B N 1
ATOM 2342 C CA . LEU B 1 122 ? -9.922 9.797 5.285 1 96.44 122 LEU B CA 1
ATOM 2343 C C . LEU B 1 122 ? -10.727 8.711 4.578 1 96.44 122 LEU B C 1
ATOM 2345 O O . LEU B 1 122 ? -10.469 8.398 3.414 1 96.44 122 LEU B O 1
ATOM 2349 N N . GLU B 1 123 ? -11.695 8.195 5.297 1 95.06 123 GLU B N 1
ATOM 2350 C CA . GLU B 1 123 ? -12.516 7.148 4.699 1 95.06 123 GLU B CA 1
ATOM 2351 C C . GLU B 1 123 ? -13.445 7.715 3.629 1 95.06 123 GLU B C 1
ATOM 2353 O O . GLU B 1 123 ? -13.953 8.828 3.766 1 95.06 123 GLU B O 1
ATOM 2358 N N . ALA B 1 124 ? -13.773 6.977 2.613 1 93.56 124 ALA B N 1
ATOM 2359 C CA . ALA B 1 124 ? -14.641 7.359 1.507 1 93.56 124 ALA B CA 1
ATOM 2360 C C . ALA B 1 124 ? -16.031 7.77 2.012 1 93.56 124 ALA B C 1
ATOM 2362 O O . ALA B 1 124 ? -16.594 7.121 2.896 1 93.56 124 ALA B O 1
ATOM 2363 N N . ASN B 1 125 ? -16.469 8.852 1.517 1 97.88 125 ASN B N 1
ATOM 2364 C CA . ASN B 1 125 ? -17.828 9.328 1.736 1 97.88 125 ASN B CA 1
ATOM 2365 C C . ASN B 1 125 ? -18.125 9.547 3.219 1 97.88 125 ASN B C 1
ATOM 2367 O O . ASN B 1 125 ? -19.219 9.266 3.693 1 97.88 125 ASN B O 1
ATOM 2371 N N . THR B 1 126 ? -17.109 9.977 3.977 1 98.12 126 THR B N 1
ATOM 2372 C CA . THR B 1 126 ? -17.281 10.242 5.402 1 98.12 126 THR B CA 1
ATOM 2373 C C . THR B 1 126 ? -16.719 11.609 5.77 1 98.12 126 THR B C 1
ATOM 2375 O O . THR B 1 126 ? -15.977 12.211 4.992 1 98.12 126 THR B O 1
ATOM 2378 N N . SER B 1 127 ? -17.219 12.133 6.902 1 98.69 127 SER B N 1
ATOM 2379 C CA . SER B 1 127 ? -16.594 13.242 7.621 1 98.69 127 SER B CA 1
ATOM 2380 C C . SER B 1 127 ? -15.969 12.766 8.93 1 98.69 127 SER B C 1
ATOM 2382 O O . SER B 1 127 ? -16.5 11.875 9.594 1 98.69 127 SER B O 1
ATOM 2384 N N . SER B 1 128 ? -14.883 13.258 9.219 1 98.56 128 SER B N 1
ATOM 2385 C CA . SER B 1 128 ? -14.188 12.914 10.453 1 98.56 128 SER B CA 1
ATOM 2386 C C . SER B 1 128 ? -13.281 14.055 10.914 1 98.56 128 SER B C 1
ATOM 2388 O O . SER B 1 128 ? -13.242 15.117 10.289 1 98.56 128 SER B O 1
ATOM 2390 N N . GLU B 1 129 ? -12.672 13.867 12.109 1 98.62 129 GLU B N 1
ATOM 2391 C CA . GLU B 1 129 ? -11.711 14.828 12.648 1 98.62 129 GLU B CA 1
ATOM 2392 C C . GLU B 1 129 ? -10.391 14.148 12.984 1 98.62 129 GLU B C 1
ATOM 2394 O O . GLU B 1 129 ? -10.344 12.93 13.18 1 98.62 129 GLU B O 1
ATOM 2399 N N . GLY B 1 130 ? -9.391 14.891 12.969 1 98.56 130 GLY B N 1
ATOM 2400 C CA . GLY B 1 130 ? -8.039 14.477 13.32 1 98.56 130 GLY B CA 1
ATOM 2401 C C . GLY B 1 130 ? -7.039 15.609 13.305 1 98.56 130 GLY B C 1
ATOM 2402 O O . GLY B 1 130 ? -7.371 16.75 13.656 1 98.56 130 GLY B O 1
ATOM 2403 N N . GLY B 1 131 ? -5.773 15.305 12.93 1 98.69 131 GLY B N 1
ATOM 2404 C CA . GLY B 1 131 ? -4.762 16.328 12.773 1 98.69 131 GLY B CA 1
ATOM 2405 C C . GLY B 1 131 ? -3.443 15.984 13.438 1 98.69 131 GLY B C 1
ATOM 2406 O O . GLY B 1 131 ? -3.377 15.047 14.234 1 98.69 131 GLY B O 1
ATOM 2407 N N . PRO B 1 132 ? -2.443 16.688 13.141 1 98.75 132 PRO B N 1
ATOM 2408 C CA . PRO B 1 132 ? -1.117 16.422 13.703 1 98.75 132 PRO B CA 1
ATOM 2409 C C . PRO B 1 132 ? -1.029 16.734 15.195 1 98.75 132 PRO B C 1
ATOM 2411 O O . PRO B 1 132 ? -1.678 17.672 15.664 1 98.75 132 PRO B O 1
ATOM 2414 N N . LYS B 1 133 ? -0.227 16 15.836 1 98.56 133 LYS B N 1
ATOM 2415 C CA . LYS B 1 133 ? 0.131 16.219 17.234 1 98.56 133 LYS B CA 1
ATOM 2416 C C . LYS B 1 133 ? 1.562 16.734 17.359 1 98.56 133 LYS B C 1
ATOM 2418 O O . LYS B 1 133 ? 2.451 16.297 16.625 1 98.56 133 LYS B O 1
ATOM 2423 N N . ILE B 1 134 ? 1.74 17.609 18.281 1 98.62 134 ILE B N 1
ATOM 2424 C CA . ILE B 1 134 ? 3.059 18.141 18.625 1 98.62 134 ILE B CA 1
ATOM 2425 C C . ILE B 1 134 ? 3.541 17.531 19.938 1 98.62 134 ILE B C 1
ATOM 2427 O O . ILE B 1 134 ? 2.889 17.688 20.969 1 98.62 134 ILE B O 1
ATOM 2431 N N . SER B 1 135 ? 4.648 16.969 19.859 1 97.75 135 SER B N 1
ATOM 2432 C CA . SER B 1 135 ? 5.188 16.234 21 1 97.75 135 SER B CA 1
ATOM 2433 C C . SER B 1 135 ? 5.816 17.172 22.016 1 97.75 135 SER B C 1
ATOM 2435 O O . SER B 1 135 ? 6.812 17.844 21.734 1 97.75 135 SER B O 1
ATOM 2437 N N . LEU B 1 136 ? 5.281 17.156 23.297 1 97.12 136 LEU B N 1
ATOM 2438 C CA . LEU B 1 136 ? 5.848 17.984 24.344 1 97.12 136 LEU B CA 1
ATOM 2439 C C . LEU B 1 136 ? 7.23 17.484 24.75 1 97.12 136 LEU B C 1
ATOM 2441 O O . LEU B 1 136 ? 8.117 18.281 25.062 1 97.12 136 LEU B O 1
ATOM 2445 N N . SER B 1 137 ? 7.379 16.172 24.766 1 96.56 137 SER B N 1
ATOM 2446 C CA . SER B 1 137 ? 8.688 15.625 25.109 1 96.56 137 SER B CA 1
ATOM 2447 C C . SER B 1 137 ? 9.75 16.078 24.109 1 96.56 137 SER B C 1
ATOM 2449 O O . SER B 1 137 ? 10.875 16.391 24.5 1 96.56 137 SER B O 1
ATOM 2451 N N . ALA B 1 138 ? 9.391 16.094 22.844 1 97.12 138 ALA B N 1
ATOM 2452 C CA . ALA B 1 138 ? 10.336 16.562 21.828 1 97.12 138 ALA B CA 1
ATOM 2453 C C . ALA B 1 138 ? 10.641 18.047 22.016 1 97.12 138 ALA B C 1
ATOM 2455 O O . ALA B 1 138 ? 11.781 18.484 21.844 1 97.12 138 ALA B O 1
ATOM 2456 N N . LEU B 1 139 ? 9.625 18.859 22.344 1 97.69 139 LEU B N 1
ATOM 2457 C CA . LEU B 1 139 ? 9.844 20.281 22.609 1 97.69 139 LEU B CA 1
ATOM 2458 C C . LEU B 1 139 ? 10.828 20.469 23.766 1 97.69 139 LEU B C 1
ATOM 2460 O O . LEU B 1 139 ? 11.758 21.281 23.688 1 97.69 139 LEU B O 1
ATOM 2464 N N . GLU B 1 140 ? 10.648 19.719 24.766 1 96.75 140 GLU B N 1
ATOM 2465 C CA . GLU B 1 140 ? 11.523 19.781 25.922 1 96.75 140 GLU B CA 1
ATOM 2466 C C . GLU B 1 140 ? 12.961 19.406 25.562 1 96.75 140 GLU B C 1
ATOM 2468 O O . GLU B 1 140 ? 13.898 20.094 25.953 1 96.75 140 GLU B O 1
ATOM 2473 N N . ASN B 1 141 ? 13.055 18.344 24.797 1 96.69 141 ASN B N 1
ATOM 2474 C CA . ASN B 1 141 ? 14.375 17.891 24.391 1 96.69 141 ASN B CA 1
ATOM 2475 C C . ASN B 1 141 ? 15.102 18.953 23.562 1 96.69 141 ASN B C 1
ATOM 2477 O O . ASN B 1 141 ? 16.328 19.031 23.578 1 96.69 141 ASN B O 1
ATOM 2481 N N . ALA B 1 142 ? 14.367 19.734 22.891 1 97.12 142 ALA B N 1
ATOM 2482 C CA . ALA B 1 142 ? 14.945 20.766 22.031 1 97.12 142 ALA B CA 1
ATOM 2483 C C . ALA B 1 142 ? 15.047 22.094 22.781 1 97.12 142 ALA B C 1
ATOM 2485 O O . ALA B 1 142 ? 15.367 23.125 22.188 1 97.12 142 ALA B O 1
ATOM 2486 N N . ASP B 1 143 ? 14.656 22.109 24.047 1 96.69 143 ASP B N 1
ATOM 2487 C CA . ASP B 1 143 ? 14.688 23.297 24.891 1 96.69 143 ASP B CA 1
ATOM 2488 C C . ASP B 1 143 ? 13.742 24.375 24.359 1 96.69 143 ASP B C 1
ATOM 2490 O O . ASP B 1 143 ? 14.086 25.547 24.359 1 96.69 143 ASP B O 1
ATOM 2494 N N . ILE B 1 144 ? 12.633 23.938 23.859 1 97.06 144 ILE B N 1
ATOM 2495 C CA . ILE B 1 144 ? 11.586 24.859 23.438 1 97.06 144 ILE B CA 1
ATOM 2496 C C . ILE B 1 144 ? 10.547 25.016 24.547 1 97.06 144 ILE B C 1
ATOM 2498 O O . ILE B 1 144 ? 9.773 24.078 24.812 1 97.06 144 ILE B O 1
ATOM 2502 N N . SER B 1 145 ? 10.477 26.125 25.125 1 95.19 145 SER B N 1
ATOM 2503 C CA . SER B 1 145 ? 9.547 26.359 26.219 1 95.19 145 SER B CA 1
ATOM 2504 C C . SER B 1 145 ? 8.266 27.031 25.719 1 95.19 145 SER B C 1
ATOM 2506 O O . SER B 1 145 ? 7.207 26.891 26.328 1 95.19 145 SER B O 1
ATOM 2508 N N . GLN B 1 146 ? 8.469 27.859 24.672 1 95.44 146 GLN B N 1
ATOM 2509 C CA . GLN B 1 146 ? 7.316 28.531 24.062 1 95.44 146 GLN B CA 1
ATOM 2510 C C . GLN B 1 146 ? 7.188 28.172 22.578 1 95.44 146 GLN B C 1
ATOM 2512 O O . GLN B 1 146 ? 8.133 28.359 21.812 1 95.44 146 GLN B O 1
ATOM 2517 N N . LEU B 1 147 ? 6.074 27.688 22.281 1 97.06 147 LEU B N 1
ATOM 2518 C CA . LEU B 1 147 ? 5.77 27.344 20.906 1 97.06 147 LEU B CA 1
ATOM 2519 C C . LEU B 1 147 ? 5.363 28.578 20.109 1 97.06 147 LEU B C 1
ATOM 2521 O O . LEU B 1 147 ? 4.43 29.281 20.484 1 97.06 147 LEU B O 1
ATOM 2525 N N . GLU B 1 148 ? 6.09 28.906 19.047 1 97.88 148 GLU B N 1
ATOM 2526 C CA . GLU B 1 148 ? 5.82 30.094 18.234 1 97.88 148 GLU B CA 1
ATOM 2527 C C . GLU B 1 148 ? 5.305 29.719 16.859 1 97.88 148 GLU B C 1
ATOM 2529 O O . GLU B 1 148 ? 4.324 30.281 16.375 1 97.88 148 GLU B O 1
ATOM 2534 N N . THR B 1 149 ? 6.012 28.828 16.234 1 98.56 149 THR B N 1
ATOM 2535 C CA . THR B 1 149 ? 5.637 28.438 14.883 1 98.56 149 THR B CA 1
ATOM 2536 C C . THR B 1 149 ? 5.707 26.922 14.719 1 98.56 149 THR B C 1
ATOM 2538 O O . THR B 1 149 ? 6.578 26.266 15.297 1 98.56 149 THR B O 1
ATOM 2541 N N . ILE B 1 150 ? 4.824 26.375 13.969 1 98.75 150 ILE B N 1
ATOM 2542 C CA . ILE B 1 150 ? 4.789 24.984 13.516 1 98.75 150 ILE B CA 1
ATOM 2543 C C . ILE B 1 150 ? 4.734 24.953 11.992 1 98.75 150 ILE B C 1
ATOM 2545 O O . ILE B 1 150 ? 3.924 25.641 11.375 1 98.75 150 ILE B O 1
ATOM 2549 N N . SER B 1 151 ? 5.566 24.188 11.383 1 98.75 151 SER B N 1
ATOM 2550 C CA . SER B 1 151 ? 5.504 24.047 9.93 1 98.75 151 SER B CA 1
ATOM 2551 C C . SER B 1 151 ? 5.664 22.594 9.508 1 98.75 151 SER B C 1
ATOM 2553 O O . SER B 1 151 ? 6.363 21.828 10.164 1 98.75 151 SER B O 1
ATOM 2555 N N . PHE B 1 152 ? 5.027 22.234 8.43 1 98.69 152 PHE B N 1
ATOM 2556 C CA . PHE B 1 152 ? 5.145 20.922 7.789 1 98.69 152 PHE B CA 1
ATOM 2557 C C . PHE B 1 152 ? 4.523 20.953 6.398 1 98.69 152 PHE B C 1
ATOM 2559 O O . PHE B 1 152 ? 3.828 21.906 6.035 1 98.69 152 PHE B O 1
ATOM 2566 N N . THR B 1 153 ? 4.848 19.938 5.664 1 98.44 153 THR B N 1
ATOM 2567 C CA . THR B 1 153 ? 4.152 19.688 4.406 1 98.44 153 THR B CA 1
ATOM 2568 C C . THR B 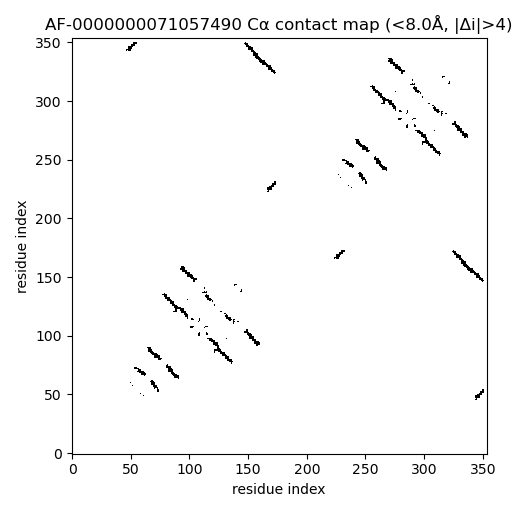1 153 ? 3.07 18.641 4.59 1 98.44 153 THR B C 1
ATOM 2570 O O . THR B 1 153 ? 3.365 17.5 4.961 1 98.44 153 THR B O 1
ATOM 2573 N N . LEU B 1 154 ? 1.8 19.031 4.375 1 98.69 154 LEU B N 1
ATOM 2574 C CA . LEU B 1 154 ? 0.697 18.078 4.359 1 98.69 154 LEU B CA 1
ATOM 2575 C C . LEU B 1 154 ? 0.687 17.281 3.061 1 98.69 154 LEU B C 1
ATOM 2577 O O . LEU B 1 154 ? 0.6 17.859 1.974 1 98.69 154 LEU B O 1
ATOM 2581 N N . LYS B 1 155 ? 0.797 15.984 3.252 1 97.62 155 LYS B N 1
ATOM 2582 C CA . LYS B 1 155 ? 0.681 15.078 2.115 1 97.62 155 LYS B CA 1
ATOM 2583 C C . LYS B 1 155 ? -0.662 14.352 2.125 1 97.62 155 LYS B C 1
ATOM 2585 O O . LYS B 1 155 ? -1.075 13.812 3.154 1 97.62 155 LYS B O 1
ATOM 2590 N N . ILE B 1 156 ? -1.308 14.383 1.054 1 97.12 156 ILE B N 1
ATOM 2591 C CA . ILE B 1 156 ? -2.52 13.609 0.819 1 97.12 156 ILE B CA 1
ATOM 2592 C C . ILE B 1 156 ? -2.219 12.461 -0.138 1 97.12 156 ILE B C 1
ATOM 2594 O O . ILE B 1 156 ? -1.81 12.68 -1.279 1 97.12 156 ILE B O 1
ATOM 2598 N N . ILE B 1 157 ? -2.496 11.242 0.374 1 94.31 157 ILE B N 1
ATOM 2599 C CA . ILE B 1 157 ? -2.023 10.062 -0.34 1 94.31 157 ILE B CA 1
ATOM 2600 C C . ILE B 1 157 ? -3.203 9.148 -0.667 1 94.31 157 ILE B C 1
ATOM 2602 O O . ILE B 1 157 ? -4.008 8.828 0.21 1 94.31 157 ILE B O 1
ATOM 2606 N N . TYR B 1 158 ? -3.422 8.969 -1.853 1 88.62 158 TYR B N 1
ATOM 2607 C CA . TYR B 1 158 ? -4.316 7.902 -2.283 1 88.62 158 TYR B CA 1
ATOM 2608 C C . TYR B 1 158 ? -3.613 6.551 -2.229 1 88.62 158 TYR B C 1
ATOM 2610 O O . TYR B 1 158 ? -2.676 6.301 -2.99 1 88.62 158 TYR B O 1
ATOM 2618 N N . ASP B 1 159 ? -3.898 5.84 -1.139 1 76.06 159 ASP B N 1
ATOM 2619 C CA . ASP B 1 159 ? -3.268 4.531 -1.008 1 76.06 159 ASP B CA 1
ATOM 2620 C C . ASP B 1 159 ? -4.312 3.416 -1.024 1 76.06 159 ASP B C 1
ATOM 2622 O O . ASP B 1 159 ? -5.141 3.32 -0.117 1 76.06 159 ASP B O 1
ATOM 2626 N N . ILE B 1 160 ? -4.426 2.91 -2.059 1 73.44 160 ILE B N 1
ATOM 2627 C CA . ILE B 1 160 ? -5.391 1.82 -2.127 1 73.44 160 ILE B CA 1
ATOM 2628 C C . ILE B 1 160 ? -4.691 0.536 -2.562 1 73.44 160 ILE B C 1
ATOM 2630 O O . ILE B 1 160 ? -3.818 0.563 -3.436 1 73.44 160 ILE B O 1
ATOM 2634 N N . THR B 1 161 ? -4.762 -0.349 -1.682 1 78.12 161 THR B N 1
ATOM 2635 C CA . THR B 1 161 ? -4.488 -1.719 -2.102 1 78.12 161 THR B CA 1
ATOM 2636 C C . THR B 1 161 ? -5.785 -2.514 -2.234 1 78.12 161 THR B C 1
ATOM 2638 O O . THR B 1 161 ? -6.484 -2.74 -1.245 1 78.12 161 THR B O 1
ATOM 2641 N N . GLU B 1 162 ? -6.223 -2.619 -3.436 1 82.19 162 GLU B N 1
ATOM 2642 C CA . GLU B 1 162 ? -7.445 -3.371 -3.699 1 82.19 162 GLU B CA 1
ATOM 2643 C C . GLU B 1 162 ? -7.156 -4.621 -4.527 1 82.19 162 GLU B C 1
ATOM 2645 O O . GLU B 1 162 ? -6.453 -4.551 -5.535 1 82.19 162 GLU B O 1
ATOM 2650 N N . THR B 1 163 ? -7.633 -5.777 -4.012 1 89.25 163 THR B N 1
ATOM 2651 C CA . THR B 1 163 ? -7.621 -6.977 -4.844 1 89.25 163 THR B CA 1
ATOM 2652 C C . THR B 1 163 ? -8.719 -6.914 -5.902 1 89.25 163 THR B C 1
ATOM 2654 O O . THR B 1 163 ? -9.906 -6.91 -5.574 1 89.25 163 THR B O 1
ATOM 2657 N N . ILE B 1 164 ? -8.305 -6.859 -7.172 1 90.25 164 ILE B N 1
ATOM 2658 C CA . ILE B 1 164 ? -9.266 -6.695 -8.258 1 90.25 164 ILE B CA 1
ATOM 2659 C C . ILE B 1 164 ? -9.875 -8.047 -8.617 1 90.25 164 ILE B C 1
ATOM 2661 O O . ILE B 1 164 ? -11.039 -8.125 -9.016 1 90.25 164 ILE B O 1
ATOM 2665 N N . ASP B 1 165 ? -9.094 -9.062 -8.516 1 94.44 165 ASP B N 1
ATOM 2666 C CA . ASP B 1 165 ? -9.594 -10.391 -8.836 1 94.44 165 ASP B CA 1
ATOM 2667 C C . ASP B 1 165 ? -8.727 -11.477 -8.203 1 94.44 165 ASP B C 1
ATOM 2669 O O . ASP B 1 165 ? -7.57 -11.219 -7.848 1 94.44 165 ASP B O 1
ATOM 2673 N N . GLU B 1 166 ? -9.328 -12.594 -7.977 1 96.69 166 GLU B N 1
ATOM 2674 C CA . GLU B 1 166 ? -8.672 -13.82 -7.531 1 96.69 166 GLU B CA 1
ATOM 2675 C C . GLU B 1 166 ? -9.062 -15 -8.414 1 96.69 166 GLU B C 1
ATOM 2677 O O . GLU B 1 166 ? -10.25 -15.273 -8.609 1 96.69 166 GLU B O 1
ATOM 2682 N N . ILE B 1 167 ? -8.086 -15.68 -8.922 1 97.62 167 ILE B N 1
ATOM 2683 C CA . ILE B 1 167 ? -8.336 -16.797 -9.836 1 97.62 167 ILE B CA 1
ATOM 2684 C C . ILE B 1 167 ? -7.652 -18.047 -9.305 1 97.62 167 ILE B C 1
ATOM 2686 O O . ILE B 1 167 ? -6.43 -18.188 -9.406 1 97.62 167 ILE B O 1
ATOM 2690 N N . PRO B 1 168 ? -8.383 -18.953 -8.758 1 98.38 168 PRO B N 1
ATOM 2691 C CA . PRO B 1 168 ? -7.766 -20.25 -8.461 1 98.38 168 PRO B CA 1
ATOM 2692 C C . PRO B 1 168 ? -7.305 -20.984 -9.719 1 98.38 168 PRO B C 1
ATOM 2694 O O . PRO B 1 168 ? -8.07 -21.094 -10.68 1 98.38 168 PRO B O 1
ATOM 2697 N N . ILE B 1 169 ? -6.121 -21.453 -9.727 1 98.69 169 ILE B N 1
ATOM 2698 C CA . ILE B 1 169 ? -5.512 -22.109 -10.875 1 98.69 169 ILE B CA 1
ATOM 2699 C C . ILE B 1 169 ? -4.941 -23.453 -10.453 1 98.69 169 ILE B C 1
ATOM 2701 O O . ILE B 1 169 ? -4.371 -23.594 -9.367 1 98.69 169 ILE B O 1
ATOM 2705 N N . GLN B 1 170 ? -5.148 -24.438 -11.219 1 98.75 170 GLN B N 1
ATOM 2706 C CA . GLN B 1 170 ? -4.465 -25.734 -11.117 1 98.75 170 GLN B CA 1
ATOM 2707 C C . GLN B 1 170 ? -3.857 -26.141 -12.453 1 98.75 170 GLN B C 1
ATOM 2709 O O . GLN B 1 170 ? -4.562 -26.219 -13.461 1 98.75 170 GLN B O 1
ATOM 2714 N N . ILE B 1 171 ? -2.619 -26.391 -12.469 1 98.81 171 ILE B N 1
ATOM 2715 C CA . ILE B 1 171 ? -1.88 -26.75 -13.68 1 98.81 171 ILE B CA 1
ATOM 2716 C C . ILE B 1 171 ? -1.341 -28.172 -13.562 1 98.81 171 ILE B C 1
ATOM 2718 O O . ILE B 1 171 ? -0.669 -28.5 -12.578 1 98.81 171 ILE B O 1
ATOM 2722 N N . THR B 1 172 ? -1.626 -28.969 -14.508 1 98.69 172 THR B N 1
ATOM 2723 C CA . THR B 1 172 ? -1.036 -30.312 -14.594 1 98.69 172 THR B CA 1
ATOM 2724 C C . THR B 1 172 ? 0.244 -30.281 -15.43 1 98.69 172 THR B C 1
ATOM 2726 O O . THR B 1 172 ? 0.278 -29.672 -16.5 1 98.69 172 THR B O 1
ATOM 2729 N N . VAL B 1 173 ? 1.268 -30.828 -14.891 1 98.06 173 VAL B N 1
ATOM 2730 C CA . VAL B 1 173 ? 2.547 -30.844 -15.594 1 98.06 173 VAL B CA 1
ATOM 2731 C C . VAL B 1 173 ? 2.58 -32 -16.578 1 98.06 173 VAL B C 1
ATOM 2733 O O . VAL B 1 173 ? 2.434 -33.156 -16.188 1 98.06 173 VAL B O 1
ATOM 2736 N N . ALA B 1 174 ? 2.744 -31.625 -17.844 1 94.25 174 ALA B N 1
ATOM 2737 C CA . ALA B 1 174 ? 2.807 -32.656 -18.891 1 94.25 174 ALA B CA 1
ATOM 2738 C C . ALA B 1 174 ? 4.168 -33.344 -18.906 1 94.25 174 ALA B C 1
ATOM 2740 O O . ALA B 1 174 ? 5.207 -32.688 -18.859 1 94.25 174 ALA B O 1
ATOM 2741 N N . ASN B 1 175 ? 4.254 -34.625 -18.516 1 83.62 175 ASN B N 1
ATOM 2742 C CA . ASN B 1 175 ? 5.492 -35.406 -18.594 1 83.62 175 ASN B CA 1
ATOM 2743 C C . ASN B 1 175 ? 5.645 -36.094 -19.938 1 83.62 175 ASN B C 1
ATOM 2745 O O . ASN B 1 175 ? 4.652 -36.531 -20.531 1 83.62 175 ASN B O 1
ATOM 2749 N N . GLN B 1 176 ? 6.621 -35.812 -20.797 1 62.75 176 GLN B N 1
ATOM 2750 C CA . GLN B 1 176 ? 6.887 -36.562 -22.031 1 62.75 176 GLN B CA 1
ATOM 2751 C C . GLN B 1 176 ? 7.23 -38 -21.734 1 62.75 176 GLN B C 1
ATOM 2753 O O . GLN B 1 176 ? 8.055 -38.281 -20.875 1 62.75 176 GLN B O 1
ATOM 2758 N N . GLU B 1 177 ? 6.141 -38.875 -21.672 1 48.06 177 GLU B N 1
ATOM 2759 C CA . GLU B 1 177 ? 6.547 -40.25 -21.812 1 48.06 177 GLU B CA 1
ATOM 2760 C C . GLU B 1 177 ? 7.5 -40.438 -23 1 48.06 177 GLU B C 1
ATOM 2762 O O . GLU B 1 177 ? 7.418 -39.719 -23.984 1 48.06 177 GLU B O 1
#